Protein AF-A0AAQ3QRC3-F1 (afdb_monomer_lite)

Secondary structure (DSSP, 8-state):
--SHHHHHHHSSSS--------EEEEEEEEEEEE---SSB-STTPBPPSEEES-SSS-TT-SSEEEEEEEES-STT-GGGT---GGGEEEEE--EEE--STTS--B--BTTB-EEEEEE---TTSS----EEEEETTEEEEEEEEEEEEEEESSTT---EEEEEEEEEEEE-STTHHHHHHHHHHTTTS-EEEEEEEEE-PPPTTS--EEEEEEEEEE---S-HHHHHHHHHHHHHHHHHHHTT-

Radius of gyration: 22.11 Å; chains: 1; bounding box: 57×46×65 Å

Structure (mmCIF, N/CA/C/O backbone):
data_AF-A0AAQ3QRC3-F1
#
_entry.id   AF-A0AAQ3QRC3-F1
#
loop_
_atom_site.group_PDB
_atom_site.id
_atom_site.type_symbol
_atom_site.label_atom_id
_atom_site.label_alt_id
_atom_site.label_comp_id
_atom_site.label_asym_id
_atom_site.label_entity_id
_atom_site.label_seq_id
_atom_site.pdbx_PDB_ins_code
_atom_site.Cartn_x
_atom_site.Cartn_y
_atom_site.Cartn_z
_atom_site.occupancy
_atom_site.B_iso_or_equiv
_atom_site.auth_seq_id
_atom_site.auth_comp_id
_atom_site.auth_asym_id
_atom_site.auth_atom_id
_atom_site.pdbx_PDB_model_num
ATOM 1 N N . MET A 1 1 ? 36.031 -22.435 35.335 1.00 42.47 1 MET A N 1
ATOM 2 C CA . MET A 1 1 ? 35.461 -21.102 35.007 1.00 42.47 1 MET A CA 1
ATOM 3 C C . MET A 1 1 ? 35.318 -20.792 33.502 1.00 42.47 1 MET A C 1
ATOM 5 O O . MET A 1 1 ? 34.685 -19.801 33.176 1.00 42.47 1 MET A O 1
ATOM 9 N N . LYS A 1 2 ? 35.846 -21.614 32.572 1.00 32.28 2 LYS A N 1
ATOM 10 C CA . LYS A 1 2 ? 35.657 -21.440 31.109 1.00 32.28 2 LYS A CA 1
ATOM 11 C C . LYS A 1 2 ? 34.420 -22.161 30.532 1.00 32.28 2 LYS A C 1
ATOM 13 O O . LYS A 1 2 ? 34.001 -21.838 29.428 1.00 32.28 2 LYS A O 1
ATOM 18 N N . LEU A 1 3 ? 33.823 -23.096 31.280 1.00 30.12 3 LEU A N 1
ATOM 19 C CA . LEU A 1 3 ? 32.690 -23.911 30.814 1.00 30.12 3 LEU A CA 1
ATOM 20 C C . LEU A 1 3 ? 31.324 -23.205 30.961 1.00 30.12 3 LEU A C 1
ATOM 22 O O . LEU A 1 3 ? 30.468 -23.346 30.101 1.00 30.12 3 LEU A O 1
ATOM 26 N N . LEU A 1 4 ? 31.151 -22.367 31.990 1.00 32.47 4 LEU A N 1
ATOM 27 C CA . LEU A 1 4 ? 29.899 -21.631 32.241 1.00 32.47 4 LEU A CA 1
ATOM 28 C C . LEU A 1 4 ? 29.670 -20.460 31.268 1.00 32.47 4 LEU A C 1
ATOM 30 O O . LEU A 1 4 ? 28.535 -20.063 31.037 1.00 32.47 4 LEU A O 1
ATOM 34 N N . LEU A 1 5 ? 30.735 -19.929 30.653 1.00 32.28 5 LEU A N 1
ATOM 35 C CA . LEU A 1 5 ? 30.635 -18.820 29.696 1.00 32.28 5 LEU A CA 1
ATOM 36 C C . LEU A 1 5 ? 30.151 -19.276 28.307 1.00 32.28 5 LEU A C 1
ATOM 38 O O . LEU A 1 5 ? 29.575 -18.483 27.573 1.00 32.28 5 LEU A O 1
ATOM 42 N N . ARG A 1 6 ? 30.356 -20.553 27.954 1.00 30.86 6 ARG A N 1
ATOM 43 C CA . ARG A 1 6 ? 29.883 -21.115 26.678 1.00 30.86 6 ARG A CA 1
ATOM 44 C C . ARG A 1 6 ? 28.406 -21.511 26.717 1.00 30.86 6 ARG A C 1
ATOM 46 O O . ARG A 1 6 ? 27.763 -21.481 25.678 1.00 30.86 6 ARG A O 1
ATOM 53 N N . LEU A 1 7 ? 27.858 -21.797 27.902 1.00 31.75 7 LEU A N 1
ATOM 54 C CA . LEU A 1 7 ? 26.430 -22.089 28.061 1.00 31.75 7 LEU A CA 1
ATOM 55 C C . LEU A 1 7 ? 25.555 -20.826 27.957 1.00 31.75 7 LEU A C 1
ATOM 57 O O . LEU A 1 7 ? 24.473 -20.889 27.394 1.00 31.75 7 LEU A O 1
ATOM 61 N N . ALA A 1 8 ? 26.042 -19.663 28.403 1.00 34.19 8 ALA A N 1
ATOM 62 C CA . ALA A 1 8 ? 25.262 -18.420 28.359 1.00 34.19 8 ALA A CA 1
ATOM 63 C C . ALA A 1 8 ? 25.123 -17.808 26.947 1.00 34.19 8 ALA A C 1
ATOM 65 O O . ALA A 1 8 ? 24.142 -17.123 26.681 1.00 34.19 8 ALA A O 1
ATOM 66 N N . CYS A 1 9 ? 26.067 -18.061 26.029 1.00 32.12 9 CYS A N 1
ATOM 67 C CA . CYS A 1 9 ? 25.956 -17.606 24.633 1.00 32.12 9 CYS A CA 1
ATOM 68 C C . CYS A 1 9 ? 25.143 -18.553 23.739 1.00 32.12 9 CYS A C 1
ATOM 70 O O . CYS A 1 9 ? 24.659 -18.114 22.704 1.00 32.12 9 CYS A O 1
ATOM 72 N N . ALA A 1 10 ? 24.977 -19.824 24.117 1.00 31.59 10 ALA A N 1
ATOM 73 C CA . ALA A 1 10 ? 24.186 -20.777 23.335 1.00 31.59 10 ALA A CA 1
ATOM 74 C C . ALA A 1 10 ? 22.674 -20.659 23.611 1.00 31.59 10 ALA A C 1
ATOM 76 O O . ALA A 1 10 ? 21.870 -20.947 22.732 1.00 31.59 10 ALA A O 1
ATOM 77 N N . SER A 1 11 ? 22.275 -20.184 24.798 1.00 32.75 11 SER A N 1
ATOM 78 C CA . SER A 1 11 ? 20.858 -20.007 25.158 1.00 32.75 11 SER A CA 1
ATOM 79 C C . SER A 1 11 ? 20.230 -18.706 24.643 1.00 32.75 11 SER A C 1
ATOM 81 O O . SER A 1 11 ? 19.011 -18.600 24.629 1.00 32.75 11 SER A O 1
ATOM 83 N N . ALA A 1 12 ? 21.026 -17.720 24.213 1.00 34.78 12 ALA A N 1
ATOM 84 C CA . ALA A 1 12 ? 20.516 -16.449 23.681 1.00 34.78 12 ALA A CA 1
ATOM 85 C C . ALA A 1 12 ? 20.232 -16.489 22.166 1.00 34.78 12 ALA A C 1
ATOM 87 O O . ALA A 1 12 ? 19.627 -15.568 21.631 1.00 34.78 12 ALA A O 1
ATOM 88 N N . ALA A 1 13 ? 20.661 -17.550 21.475 1.00 35.69 13 ALA A N 1
ATOM 89 C CA . ALA A 1 13 ? 20.507 -17.697 20.028 1.00 35.69 13 ALA A CA 1
ATOM 90 C C . ALA A 1 13 ? 19.258 -18.499 19.613 1.00 35.69 13 ALA A C 1
ATOM 92 O O . ALA A 1 13 ? 19.057 -18.717 18.424 1.00 35.69 13 ALA A O 1
ATOM 93 N N . LEU A 1 14 ? 18.433 -18.962 20.563 1.00 34.94 14 LEU A N 1
ATOM 94 C CA . LEU A 1 14 ? 17.363 -19.933 20.286 1.00 34.94 14 LEU A CA 1
ATOM 95 C C . LEU A 1 14 ? 15.926 -19.425 20.458 1.00 34.94 14 LEU A C 1
ATOM 97 O O . LEU A 1 14 ? 15.004 -20.205 20.253 1.00 34.94 14 LEU A O 1
ATOM 101 N N . THR A 1 15 ? 15.701 -18.140 20.746 1.00 36.78 15 THR A N 1
ATOM 102 C CA . THR A 1 15 ? 14.343 -17.555 20.716 1.00 36.78 15 THR A CA 1
ATOM 103 C C . THR A 1 15 ? 14.329 -16.103 20.235 1.00 36.78 15 THR A C 1
ATOM 105 O O . THR A 1 15 ? 13.577 -15.281 20.754 1.00 36.78 15 THR A O 1
ATOM 108 N N . ALA A 1 16 ? 15.121 -15.769 19.214 1.00 34.81 16 ALA A N 1
ATOM 109 C CA . ALA A 1 16 ? 14.700 -14.710 18.301 1.00 34.81 16 ALA A CA 1
ATOM 110 C C . ALA A 1 16 ? 13.607 -15.317 17.411 1.00 34.81 16 ALA A C 1
ATOM 112 O O . ALA A 1 16 ? 13.853 -15.694 16.270 1.00 34.81 16 ALA A O 1
ATOM 113 N N . ILE A 1 17 ? 12.418 -15.522 17.984 1.00 37.56 17 ILE A N 1
ATOM 114 C CA . ILE A 1 17 ? 11.223 -15.717 17.173 1.00 37.56 17 ILE A CA 1
ATOM 115 C C . ILE A 1 17 ? 11.094 -14.377 16.463 1.00 37.56 17 ILE A C 1
ATOM 117 O O . ILE A 1 17 ? 10.827 -13.368 17.118 1.00 37.56 17 ILE A O 1
ATOM 121 N N . SER A 1 18 ? 11.405 -14.330 15.169 1.00 37.12 18 SER A N 1
ATOM 122 C CA . SER A 1 18 ? 10.978 -13.218 14.331 1.00 37.12 18 SER A CA 1
ATOM 123 C C . SER A 1 18 ? 9.487 -13.082 14.597 1.00 37.12 18 SER A C 1
ATOM 125 O O . SER A 1 18 ? 8.738 -14.002 14.275 1.00 37.12 18 SER A O 1
ATOM 127 N N . ALA A 1 19 ? 9.069 -12.029 15.298 1.00 46.41 19 ALA A N 1
ATOM 128 C CA . ALA A 1 19 ? 7.655 -11.757 15.462 1.00 46.41 19 ALA A CA 1
ATOM 129 C C . ALA A 1 19 ? 7.133 -11.545 14.041 1.00 46.41 19 ALA A C 1
ATOM 131 O O . ALA A 1 19 ? 7.446 -10.534 13.417 1.00 46.41 19 ALA A O 1
ATOM 132 N N . SER A 1 20 ? 6.459 -12.549 13.479 1.00 60.00 20 SER A N 1
ATOM 133 C CA . SER A 1 20 ? 5.754 -12.377 12.220 1.00 60.00 20 SER A CA 1
ATOM 134 C C . SER A 1 20 ? 4.693 -11.325 12.498 1.00 60.00 20 SER A C 1
ATOM 136 O O . SER A 1 20 ? 3.802 -11.572 13.315 1.00 60.00 20 SER A O 1
ATOM 138 N N . GLY A 1 21 ? 4.843 -10.143 11.902 1.00 73.56 21 GLY A N 1
ATOM 139 C CA . GLY A 1 21 ? 3.836 -9.098 12.002 1.00 73.56 21 GLY A CA 1
ATOM 140 C C . GLY A 1 21 ? 2.481 -9.635 11.553 1.00 73.56 21 GLY A C 1
ATOM 141 O O . GLY A 1 21 ? 2.414 -10.508 10.682 1.00 73.56 21 GLY A O 1
ATOM 142 N N . ALA A 1 22 ? 1.410 -9.144 12.170 1.00 87.44 22 ALA A N 1
ATOM 143 C CA . ALA A 1 22 ? 0.068 -9.422 11.683 1.00 87.44 22 ALA A CA 1
ATOM 144 C C . ALA A 1 22 ? -0.052 -8.923 10.241 1.00 87.44 22 ALA A C 1
ATOM 146 O O . ALA A 1 22 ? 0.471 -7.857 9.912 1.00 87.44 22 ALA A O 1
ATOM 147 N N . SER A 1 23 ? -0.709 -9.683 9.375 1.00 89.12 23 SER A N 1
ATOM 148 C CA . SER A 1 23 ? -0.759 -9.391 7.949 1.00 89.12 23 SER A CA 1
ATOM 149 C C . SER A 1 23 ? -2.141 -9.597 7.354 1.00 89.12 23 SER A C 1
ATOM 151 O O . SER A 1 23 ? -2.952 -10.381 7.845 1.00 89.12 23 SER A O 1
ATOM 153 N N . ILE A 1 24 ? -2.399 -8.877 6.269 1.00 88.31 24 ILE A N 1
ATOM 154 C CA . ILE A 1 24 ? -3.578 -9.013 5.424 1.00 88.31 24 ILE A CA 1
ATOM 155 C C . ILE A 1 24 ? -3.082 -9.202 3.995 1.00 88.31 24 ILE A C 1
ATOM 157 O O . ILE A 1 24 ? -2.257 -8.431 3.508 1.00 88.31 24 ILE A O 1
ATOM 161 N N . ILE A 1 25 ? -3.583 -10.238 3.335 1.00 87.69 25 ILE A N 1
ATOM 162 C CA . ILE A 1 25 ? -3.343 -10.514 1.918 1.00 87.69 25 ILE A CA 1
ATOM 163 C C . ILE A 1 25 ? -4.513 -9.933 1.134 1.00 87.69 25 ILE A C 1
ATOM 165 O O . ILE A 1 25 ? -5.663 -10.126 1.529 1.00 87.69 25 ILE A O 1
ATOM 169 N N . TYR A 1 26 ? -4.225 -9.253 0.027 1.00 82.31 26 TYR A N 1
ATOM 170 C CA . TYR A 1 26 ? -5.213 -8.633 -0.847 1.00 82.31 26 TYR A CA 1
ATOM 171 C C . TYR A 1 26 ? -5.222 -9.293 -2.227 1.00 82.31 26 TYR A C 1
ATOM 173 O O . TYR A 1 26 ? -4.175 -9.547 -2.822 1.00 82.31 26 TYR A O 1
ATOM 181 N N . ASN A 1 27 ? -6.423 -9.510 -2.761 1.00 76.38 27 ASN A N 1
ATOM 182 C CA . ASN A 1 27 ? -6.635 -9.924 -4.143 1.00 76.38 27 ASN A CA 1
ATOM 183 C C . ASN A 1 27 ? -6.910 -8.702 -5.023 1.00 76.38 27 ASN A C 1
ATOM 185 O O . ASN A 1 27 ? -7.569 -7.756 -4.585 1.00 76.38 27 ASN A O 1
ATOM 189 N N . ASN A 1 28 ? -6.477 -8.778 -6.286 1.00 63.28 28 ASN A N 1
ATOM 190 C CA . ASN A 1 28 ? -6.775 -7.787 -7.326 1.00 63.28 28 ASN A CA 1
ATOM 191 C C . ASN A 1 28 ? -6.443 -6.345 -6.899 1.00 63.28 28 ASN A C 1
ATOM 193 O O . ASN A 1 28 ? -7.218 -5.429 -7.158 1.00 63.28 28 ASN A O 1
ATOM 197 N N . GLY A 1 29 ? -5.311 -6.165 -6.215 1.00 60.75 29 GLY A N 1
ATOM 198 C CA . GLY A 1 29 ? -4.763 -4.873 -5.825 1.00 60.75 29 GLY A CA 1
ATOM 199 C C . GLY A 1 29 ? -4.247 -4.101 -7.034 1.00 60.75 29 GLY A C 1
ATOM 200 O O . GLY A 1 29 ? -3.046 -4.050 -7.263 1.00 60.75 29 GLY A O 1
ATOM 201 N N . VAL A 1 30 ? -5.111 -3.531 -7.868 1.00 56.38 30 VAL A N 1
ATOM 202 C CA . VAL A 1 30 ? -4.626 -2.726 -8.995 1.00 56.38 30 VAL A CA 1
ATOM 203 C C . VAL A 1 30 ? -3.935 -1.497 -8.413 1.00 56.38 30 VAL A C 1
ATOM 205 O O . VAL A 1 30 ? -4.569 -0.632 -7.817 1.00 56.38 30 VAL A O 1
ATOM 208 N N . THR A 1 31 ? -2.619 -1.413 -8.548 1.00 56.94 31 THR A N 1
ATOM 209 C CA . THR A 1 31 ? -1.856 -0.236 -8.152 1.00 56.94 31 THR A CA 1
ATOM 210 C C . THR A 1 31 ? -1.858 0.736 -9.322 1.00 56.94 31 THR A C 1
ATOM 212 O O . THR A 1 31 ? -0.867 0.880 -10.005 1.00 56.94 31 THR A O 1
ATOM 215 N N . ASN A 1 32 ? -2.940 1.487 -9.505 1.00 58.00 32 ASN A N 1
ATOM 216 C CA . ASN A 1 32 ? -2.912 2.748 -10.254 1.00 58.00 32 ASN A CA 1
ATOM 217 C C . ASN A 1 32 ? -2.647 2.655 -11.773 1.00 58.00 32 ASN A C 1
ATOM 219 O O . ASN A 1 32 ? -2.385 1.615 -12.378 1.00 58.00 32 ASN A O 1
ATOM 223 N N . THR A 1 33 ? -2.713 3.835 -12.375 1.00 55.53 33 THR A N 1
ATOM 224 C CA . THR A 1 33 ? -2.327 4.159 -13.749 1.00 55.53 33 THR A CA 1
ATOM 225 C C . THR A 1 33 ? -1.389 5.358 -13.707 1.00 55.53 33 THR A C 1
ATOM 227 O O . THR A 1 33 ? -1.521 6.208 -12.825 1.00 55.53 33 THR A O 1
ATOM 230 N N . SER A 1 34 ? -0.440 5.455 -14.634 1.00 60.88 34 SER A N 1
ATOM 231 C CA . SER A 1 34 ? 0.558 6.529 -14.627 1.00 60.88 34 SER A CA 1
ATOM 232 C C . SER A 1 34 ? 0.751 7.200 -15.984 1.00 60.88 34 SER A C 1
ATOM 234 O O . SER A 1 34 ? 0.596 6.589 -17.041 1.00 60.88 34 SER A O 1
ATOM 236 N N . ASN A 1 35 ? 1.191 8.462 -15.959 1.00 62.03 35 ASN A N 1
ATOM 237 C CA . ASN A 1 35 ? 1.814 9.091 -17.111 1.00 62.03 35 ASN A CA 1
ATOM 238 C C . ASN A 1 35 ? 3.202 8.467 -17.366 1.00 62.03 35 ASN A C 1
ATOM 240 O O . ASN A 1 35 ? 4.211 8.897 -16.809 1.00 62.03 35 ASN A O 1
ATOM 244 N N . ALA A 1 36 ? 3.269 7.459 -18.236 1.00 64.88 36 ALA A N 1
ATOM 245 C CA . ALA A 1 36 ? 4.520 6.845 -18.695 1.00 64.88 36 ALA A CA 1
ATOM 246 C C . ALA A 1 36 ? 5.361 7.815 -19.566 1.00 64.88 36 ALA A C 1
ATOM 248 O O . ALA A 1 36 ? 5.533 7.624 -20.772 1.00 64.88 36 ALA A O 1
ATOM 249 N N . SER A 1 37 ? 5.863 8.897 -18.967 1.00 67.94 37 SER A N 1
ATOM 250 C CA . SER A 1 37 ? 6.599 9.980 -19.634 1.00 67.94 37 SER A CA 1
ATOM 251 C C . SER A 1 37 ? 8.043 10.142 -19.152 1.00 67.94 37 SER A C 1
ATOM 253 O O . SER A 1 37 ? 8.698 11.107 -19.544 1.00 67.94 37 SER A O 1
ATOM 255 N N . GLY A 1 38 ? 8.535 9.247 -18.289 1.00 68.06 38 GLY A N 1
ATOM 256 C CA . GLY A 1 38 ? 9.930 9.224 -17.852 1.00 68.06 38 GLY A CA 1
ATOM 257 C C . GLY A 1 38 ? 10.896 8.633 -18.894 1.00 68.06 38 GLY A C 1
ATOM 258 O O . GLY A 1 38 ? 10.501 8.338 -20.024 1.00 68.06 38 GLY A O 1
ATOM 259 N N . PRO A 1 39 ? 12.183 8.458 -18.542 1.00 69.88 39 PRO A N 1
ATOM 260 C CA . PRO A 1 39 ? 13.165 7.765 -19.379 1.00 69.88 39 PRO A CA 1
ATOM 261 C C . PRO A 1 39 ? 12.784 6.304 -19.645 1.00 69.88 39 PRO A C 1
ATOM 263 O O . PRO A 1 39 ? 12.040 5.707 -18.872 1.00 69.88 39 PRO A O 1
ATOM 266 N N . ALA A 1 40 ? 13.358 5.700 -20.688 1.00 75.31 40 ALA A N 1
ATOM 267 C CA . ALA A 1 40 ? 13.183 4.273 -20.953 1.00 75.31 40 ALA A CA 1
ATOM 268 C C . ALA A 1 40 ? 13.634 3.413 -19.753 1.00 75.31 40 ALA A C 1
ATOM 270 O O . ALA A 1 40 ? 14.672 3.667 -19.131 1.00 75.31 40 ALA A O 1
ATOM 271 N N . TRP A 1 41 ? 12.849 2.381 -19.464 1.00 76.94 41 TRP A N 1
ATOM 272 C CA . TRP A 1 41 ? 12.986 1.493 -18.319 1.00 76.94 41 TRP A CA 1
ATOM 273 C C . TRP A 1 41 ? 13.033 0.033 -18.785 1.00 76.94 41 TRP A C 1
ATOM 275 O O . TRP A 1 41 ? 14.059 -0.413 -19.298 1.00 76.94 41 TRP A O 1
ATOM 285 N N . VAL A 1 42 ? 11.931 -0.706 -18.666 1.00 76.75 42 VAL A N 1
ATOM 286 C CA . VAL A 1 42 ? 11.846 -2.127 -19.019 1.00 76.75 42 VAL A CA 1
ATOM 287 C C . VAL A 1 42 ? 11.092 -2.340 -20.323 1.00 76.75 42 VAL A C 1
ATOM 289 O O . VAL A 1 42 ? 10.014 -1.790 -20.530 1.00 76.75 42 VAL A O 1
ATOM 292 N N . ALA A 1 43 ? 11.637 -3.198 -21.188 1.00 72.19 43 ALA A N 1
ATOM 293 C CA . ALA A 1 43 ? 10.993 -3.685 -22.408 1.00 72.19 43 ALA A CA 1
ATOM 294 C C . ALA A 1 43 ? 10.466 -2.569 -23.339 1.00 72.19 43 ALA A C 1
ATOM 296 O O . ALA A 1 43 ? 9.487 -2.753 -24.058 1.00 72.19 43 ALA A O 1
ATOM 297 N N . GLY A 1 44 ? 11.126 -1.405 -23.341 1.00 67.75 44 GLY A N 1
ATOM 298 C CA . GLY A 1 44 ? 10.719 -0.233 -24.127 1.00 67.75 44 GLY A CA 1
ATOM 299 C C . GLY A 1 44 ? 9.642 0.640 -23.472 1.00 67.75 44 GLY A C 1
ATOM 300 O O . GLY A 1 44 ? 9.234 1.633 -24.070 1.00 67.75 44 GLY A O 1
ATOM 301 N N . SER A 1 45 ? 9.213 0.300 -22.258 1.00 71.62 45 SER A N 1
ATOM 302 C CA . SER A 1 45 ? 8.354 1.130 -21.410 1.00 71.62 45 SER A CA 1
ATOM 303 C C . SER A 1 45 ? 9.164 2.257 -20.780 1.00 71.62 45 SER A C 1
ATOM 305 O O . SER A 1 45 ? 10.381 2.140 -20.630 1.00 71.62 45 SER A O 1
ATOM 307 N N . ASN A 1 46 ? 8.495 3.339 -20.398 1.00 75.50 46 ASN A N 1
ATOM 308 C CA . ASN A 1 46 ? 9.112 4.450 -19.680 1.00 75.50 46 ASN A CA 1
ATOM 309 C C . ASN A 1 46 ? 8.909 4.305 -18.175 1.00 75.50 46 ASN A C 1
ATOM 311 O O . ASN A 1 46 ? 7.919 3.717 -17.746 1.00 75.50 46 ASN A O 1
ATOM 315 N N . MET A 1 47 ? 9.807 4.910 -17.400 1.00 76.38 47 MET A N 1
ATOM 316 C CA . MET A 1 47 ? 9.591 5.128 -15.977 1.00 76.38 47 MET A CA 1
ATOM 317 C C . MET A 1 47 ? 8.349 5.983 -15.745 1.00 76.38 47 MET A C 1
ATOM 319 O O . MET A 1 47 ? 8.003 6.860 -16.553 1.00 76.38 47 MET A O 1
ATOM 323 N N . PHE A 1 48 ? 7.731 5.781 -14.594 1.00 76.38 48 PHE A N 1
ATOM 324 C CA . PHE A 1 48 ? 6.580 6.569 -14.181 1.00 76.38 48 PHE A CA 1
ATOM 325 C C . PHE A 1 48 ? 7.019 7.800 -13.405 1.00 76.38 48 PHE A C 1
ATOM 327 O O . PHE A 1 48 ? 7.750 7.689 -12.426 1.00 76.38 48 PHE A O 1
ATOM 334 N N . LEU A 1 49 ? 6.555 8.980 -13.823 1.00 74.25 49 LEU A N 1
ATOM 335 C CA . LEU A 1 49 ? 6.804 10.205 -13.058 1.00 74.25 49 LEU A CA 1
ATOM 336 C C . LEU A 1 49 ? 5.867 10.306 -11.857 1.00 74.25 49 LEU A C 1
ATOM 338 O O . LEU A 1 49 ? 6.287 10.746 -10.793 1.00 74.25 49 LEU A O 1
ATOM 342 N N . ASN A 1 50 ? 4.612 9.887 -12.027 1.00 73.00 50 ASN A N 1
ATOM 343 C CA . ASN A 1 50 ? 3.618 9.899 -10.963 1.00 73.00 50 ASN A CA 1
ATOM 344 C C . ASN A 1 50 ? 2.811 8.608 -10.972 1.00 73.00 50 ASN A C 1
ATOM 346 O O . ASN A 1 50 ? 2.342 8.177 -12.022 1.00 73.00 50 ASN A O 1
ATOM 350 N N . ILE A 1 51 ? 2.582 8.042 -9.800 1.00 74.50 51 ILE A N 1
ATOM 351 C CA . ILE A 1 51 ? 1.518 7.074 -9.549 1.00 74.50 51 ILE A CA 1
ATOM 352 C C . ILE A 1 51 ? 0.258 7.892 -9.242 1.00 74.50 51 ILE A C 1
ATOM 354 O O . ILE A 1 51 ? 0.333 8.798 -8.415 1.00 74.50 51 ILE A O 1
ATOM 358 N N . ILE A 1 52 ? -0.863 7.629 -9.924 1.00 67.44 52 ILE A N 1
ATOM 359 C CA . ILE A 1 52 ? -2.113 8.403 -9.795 1.00 67.44 52 ILE A CA 1
ATOM 360 C C . ILE A 1 52 ? -3.286 7.451 -9.527 1.00 67.44 52 ILE A C 1
ATOM 362 O O . ILE A 1 52 ? -3.409 6.424 -10.196 1.00 67.44 52 ILE A O 1
ATOM 366 N N . ASP A 1 53 ? -4.146 7.830 -8.582 1.00 61.09 53 ASP A N 1
ATOM 367 C CA . ASP A 1 53 ? -5.296 7.065 -8.078 1.00 61.09 53 ASP A CA 1
ATOM 368 C C . ASP A 1 53 ? -6.310 6.634 -9.154 1.00 61.09 53 ASP A C 1
ATOM 370 O O . ASP A 1 53 ? -6.835 5.519 -9.089 1.00 61.09 53 ASP A O 1
ATOM 374 N N . ASP A 1 54 ? -6.547 7.483 -10.160 1.00 59.34 54 ASP A N 1
ATOM 375 C CA . ASP A 1 54 ? -7.404 7.201 -11.320 1.00 59.34 54 ASP A CA 1
ATOM 376 C C . ASP A 1 54 ? -7.007 8.060 -12.541 1.00 59.34 54 ASP A C 1
ATOM 378 O O . ASP A 1 54 ? -7.437 9.208 -12.700 1.00 59.34 54 ASP A O 1
ATOM 382 N N . TYR A 1 55 ? -6.180 7.525 -13.448 1.00 49.62 55 TYR A N 1
ATOM 383 C CA . TYR A 1 55 ? -5.891 8.197 -14.719 1.00 49.62 55 TYR A CA 1
ATOM 384 C C . TYR A 1 55 ? -7.031 7.936 -15.712 1.00 49.62 55 TYR A C 1
ATOM 386 O O . TYR A 1 55 ? -6.974 7.038 -16.550 1.00 49.62 55 TYR A O 1
ATOM 394 N N . GLY A 1 56 ? -8.068 8.770 -15.643 1.00 47.81 56 GLY A N 1
ATOM 395 C CA . GLY A 1 56 ? -9.038 8.920 -16.728 1.00 47.81 56 GLY A CA 1
ATOM 396 C C . GLY A 1 56 ? -10.081 7.808 -16.856 1.00 47.81 56 GLY A C 1
ATOM 397 O O . GLY A 1 56 ? -10.503 7.524 -17.978 1.00 47.81 56 GLY A O 1
ATOM 398 N N . GLY A 1 57 ? -10.539 7.219 -15.747 1.00 46.97 57 GLY A N 1
ATOM 399 C CA . GLY A 1 57 ? -11.607 6.221 -15.770 1.00 46.97 57 GLY A CA 1
ATOM 400 C C . GLY A 1 57 ? -11.097 4.866 -16.236 1.00 46.97 57 GLY A C 1
ATOM 401 O O . GLY A 1 57 ? -11.686 4.257 -17.135 1.00 46.97 57 GLY A O 1
ATOM 402 N N . SER A 1 58 ? -9.983 4.427 -15.641 1.00 50.91 58 SER A N 1
ATOM 403 C CA . SER A 1 58 ? -9.367 3.131 -15.923 1.00 50.91 58 SER A CA 1
ATOM 404 C C . SER A 1 58 ? -10.436 2.028 -15.996 1.00 50.91 58 SER A C 1
ATOM 406 O O . SER A 1 58 ? -11.231 1.883 -15.061 1.00 50.91 58 SER A O 1
ATOM 408 N N . PRO A 1 59 ? -10.464 1.197 -17.058 1.00 49.25 59 PRO A N 1
ATOM 409 C CA . PRO A 1 59 ? -11.392 0.069 -17.139 1.00 49.25 59 PRO A CA 1
ATOM 410 C C . PRO A 1 59 ? -11.141 -0.985 -16.044 1.00 49.25 59 PRO A C 1
ATOM 412 O O . PRO A 1 59 ? -11.956 -1.892 -15.883 1.00 49.25 59 PRO A O 1
ATOM 415 N N . LEU A 1 60 ? -10.030 -0.869 -15.303 1.00 47.19 60 LEU A N 1
ATOM 416 C CA . LEU A 1 60 ? -9.650 -1.744 -14.194 1.00 47.19 60 LEU A CA 1
ATOM 417 C C . LEU A 1 60 ? -10.122 -1.239 -12.813 1.00 47.19 60 LEU A C 1
ATOM 419 O O . LEU A 1 60 ? -10.003 -1.986 -11.846 1.00 47.19 60 LEU A O 1
ATOM 423 N N . GLY A 1 61 ? -10.711 -0.037 -12.717 1.00 53.12 61 GLY A N 1
ATOM 424 C CA . GLY A 1 61 ? -11.228 0.536 -11.463 1.00 53.12 61 GLY A CA 1
ATOM 425 C C . GLY A 1 61 ? -10.225 1.411 -10.688 1.00 53.12 61 GLY A C 1
ATOM 426 O O . GLY A 1 61 ? -9.109 1.622 -11.168 1.00 53.12 61 GLY A O 1
ATOM 427 N N . PRO A 1 62 ? -10.630 1.961 -9.520 1.00 57.53 62 PRO A N 1
ATOM 428 C CA . PRO A 1 62 ? -9.763 2.779 -8.669 1.00 57.53 62 PRO A CA 1
ATOM 429 C C . PRO A 1 62 ? -8.598 1.954 -8.122 1.00 57.53 62 PRO A C 1
ATOM 431 O O . PRO A 1 62 ? -8.715 0.738 -7.952 1.00 57.53 62 PRO A O 1
ATOM 434 N N . SER A 1 63 ? -7.487 2.618 -7.812 1.00 66.12 63 SER A N 1
ATOM 435 C CA . SER A 1 63 ? -6.339 1.944 -7.219 1.00 66.12 63 SER A CA 1
ATOM 436 C C . SER A 1 63 ? -6.660 1.340 -5.853 1.00 66.12 63 SER A C 1
ATOM 438 O O . SER A 1 63 ? -7.339 1.960 -5.032 1.00 66.12 63 SER A O 1
ATOM 440 N N . GLY A 1 64 ? -6.171 0.128 -5.594 1.00 73.19 64 GLY A N 1
ATOM 441 C CA . GLY A 1 64 ? -6.502 -0.598 -4.375 1.00 73.19 64 GLY A CA 1
ATOM 442 C C . GLY A 1 64 ? -6.822 -2.068 -4.583 1.00 73.19 64 GLY A C 1
ATOM 443 O O . GLY A 1 64 ? -6.910 -2.543 -5.710 1.00 73.19 64 GLY A O 1
ATOM 444 N N . GLY A 1 65 ? -7.007 -2.792 -3.478 1.00 79.44 65 GLY A N 1
ATOM 445 C CA . GLY A 1 65 ? -7.378 -4.209 -3.477 1.00 79.44 65 GLY A CA 1
ATOM 446 C C . GLY A 1 65 ? -8.349 -4.563 -2.359 1.00 79.44 65 GLY A C 1
ATOM 447 O O . GLY A 1 65 ? -8.523 -3.801 -1.406 1.00 79.44 65 GLY A O 1
ATOM 448 N N . SER A 1 66 ? -8.957 -5.744 -2.461 1.00 85.56 66 SER A N 1
ATOM 449 C CA . SER A 1 66 ? -9.869 -6.291 -1.445 1.00 85.56 66 SER A CA 1
ATOM 450 C C . SER A 1 66 ? -9.190 -7.395 -0.648 1.00 85.56 66 SER A C 1
ATOM 452 O O . SER A 1 66 ? -8.418 -8.182 -1.199 1.00 85.56 66 SER A O 1
ATOM 454 N N . GLY A 1 67 ? -9.456 -7.443 0.654 1.00 88.44 67 GLY A N 1
ATOM 455 C CA . GLY A 1 67 ? -8.898 -8.437 1.553 1.00 88.44 67 GLY A CA 1
ATOM 456 C C . GLY A 1 67 ? -9.270 -9.848 1.100 1.00 88.44 67 GLY A C 1
ATOM 457 O O . GLY A 1 67 ? -10.377 -10.119 0.646 1.00 88.44 67 GLY A O 1
ATOM 458 N N . ALA A 1 68 ? -8.315 -10.758 1.179 1.00 88.56 68 ALA A N 1
ATOM 459 C CA . ALA A 1 68 ? -8.468 -12.153 0.789 1.00 88.56 68 ALA A CA 1
ATOM 460 C C . ALA A 1 68 ? -8.354 -13.066 2.008 1.00 88.56 68 ALA A C 1
ATOM 462 O O . ALA A 1 68 ? -9.145 -13.987 2.199 1.00 88.56 68 ALA A O 1
ATOM 463 N N . SER A 1 69 ? -7.360 -12.790 2.845 1.00 89.62 69 SER A N 1
ATOM 464 C CA . SER A 1 69 ? -7.104 -13.508 4.085 1.00 89.62 69 SER A CA 1
ATOM 465 C C . SER A 1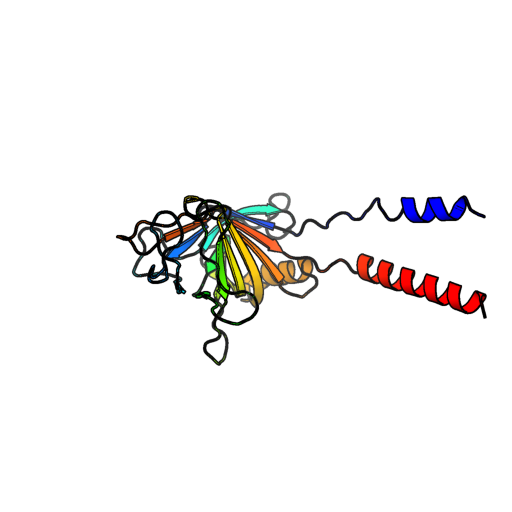 69 ? -6.299 -12.637 5.035 1.00 89.62 69 SER A C 1
ATOM 467 O O . SER A 1 69 ? -5.671 -11.666 4.618 1.00 89.62 69 SER A O 1
ATOM 469 N N . GLN A 1 70 ? -6.272 -13.020 6.302 1.00 91.12 70 GLN A N 1
ATOM 470 C CA . GLN A 1 70 ? -5.548 -12.318 7.353 1.00 91.12 70 GLN A CA 1
ATOM 471 C C . GLN A 1 70 ? -4.819 -13.314 8.254 1.00 91.12 70 GLN A C 1
ATOM 473 O O . GLN A 1 70 ? -5.198 -14.485 8.331 1.00 91.12 70 GLN A O 1
ATOM 478 N N . ASN A 1 71 ? -3.789 -12.833 8.937 1.00 90.12 71 ASN A N 1
ATOM 479 C CA . ASN A 1 71 ? -3.120 -13.532 10.018 1.00 90.12 71 ASN A CA 1
ATOM 480 C C . ASN A 1 71 ? -2.812 -12.547 11.151 1.00 90.12 71 ASN A C 1
ATOM 482 O O . ASN A 1 71 ? -2.197 -11.510 10.914 1.00 90.12 71 ASN A O 1
ATOM 486 N N . GLY A 1 72 ? -3.173 -12.891 12.386 1.00 87.81 72 GLY A N 1
ATOM 487 C CA . GLY A 1 72 ? -2.861 -12.083 13.569 1.00 87.81 72 GLY A CA 1
ATOM 488 C C . GLY A 1 72 ? -3.756 -10.859 13.788 1.00 87.81 72 GLY A C 1
ATOM 489 O O . GLY A 1 72 ? -3.432 -10.061 14.663 1.00 87.81 72 GLY A O 1
ATOM 490 N N . PHE A 1 73 ? -4.848 -10.714 13.028 1.00 90.00 73 PHE A N 1
ATOM 491 C CA . PHE A 1 73 ? -5.930 -9.776 13.328 1.00 90.00 73 PHE A CA 1
ATOM 492 C C . PHE A 1 73 ? -7.109 -10.527 13.963 1.00 90.00 73 PHE A C 1
ATOM 494 O O . PHE A 1 73 ? -7.759 -11.356 13.322 1.00 90.00 73 PHE A O 1
ATOM 501 N N . ASP A 1 74 ? -7.415 -10.199 15.210 1.00 90.81 74 ASP A N 1
ATOM 502 C CA . ASP A 1 74 ? -8.564 -10.701 15.958 1.00 90.81 74 ASP A CA 1
ATOM 503 C C . ASP A 1 74 ? -9.878 -10.145 15.387 1.00 90.81 74 ASP A C 1
ATOM 505 O O . ASP A 1 74 ? -10.886 -10.855 15.348 1.00 90.81 74 ASP A O 1
ATOM 509 N N . LEU A 1 75 ? -9.886 -8.897 14.888 1.00 91.94 75 LEU A N 1
ATOM 510 C CA . LEU A 1 75 ? -11.093 -8.265 14.327 1.00 91.94 75 LEU A CA 1
ATOM 511 C C . LEU A 1 75 ? -11.700 -9.063 13.168 1.00 91.94 75 LEU A C 1
ATOM 513 O O . LEU A 1 75 ? -12.914 -9.028 12.963 1.00 91.94 75 LEU A O 1
ATOM 517 N N . PHE A 1 76 ? -10.860 -9.784 12.429 1.00 91.50 76 PHE A N 1
ATOM 518 C CA . PHE A 1 76 ? -11.233 -10.579 11.264 1.00 91.50 76 PHE A CA 1
ATOM 519 C C . PHE A 1 76 ? -11.098 -12.089 11.517 1.00 91.50 76 PHE A C 1
ATOM 521 O O . PHE A 1 76 ? -11.025 -12.859 10.559 1.00 91.50 76 PHE A O 1
ATOM 528 N N . ASP A 1 77 ? -10.989 -12.544 12.771 1.00 84.44 77 ASP A N 1
ATOM 529 C CA . ASP A 1 77 ? -10.857 -13.974 13.072 1.00 84.44 77 ASP A CA 1
ATOM 530 C C . ASP A 1 77 ? -12.195 -14.718 12.851 1.00 84.44 77 ASP A C 1
ATOM 532 O O . ASP A 1 77 ? -13.168 -14.503 13.591 1.00 84.44 77 ASP A O 1
ATOM 536 N N . PRO A 1 78 ? -12.275 -15.639 11.867 1.00 63.34 78 PRO A N 1
ATOM 537 C CA . PRO A 1 78 ? -13.487 -16.411 11.614 1.00 63.34 78 PRO A CA 1
ATOM 538 C C . PRO A 1 78 ? -13.858 -17.352 12.774 1.00 63.34 78 PRO A C 1
ATOM 540 O O . PRO A 1 78 ? -15.018 -17.755 12.876 1.00 63.34 78 PRO A O 1
ATOM 543 N N . GLY A 1 79 ? -12.920 -17.691 13.669 1.00 63.12 79 GLY A N 1
ATOM 544 C CA . GLY A 1 79 ? -13.149 -18.572 14.820 1.00 63.12 79 GLY A CA 1
ATOM 545 C C . GLY A 1 79 ? -13.991 -17.965 15.951 1.00 63.12 79 GLY A C 1
ATOM 546 O O . GLY A 1 79 ? -14.475 -18.708 16.808 1.00 63.12 79 GLY A O 1
ATOM 547 N N . GLY A 1 80 ? -14.198 -16.642 15.946 1.00 62.75 80 GLY A N 1
ATOM 548 C CA . GLY A 1 80 ? -14.891 -15.895 17.006 1.00 62.75 80 GLY A CA 1
ATOM 549 C C . GLY A 1 80 ? -16.084 -15.049 16.550 1.00 62.75 80 GLY A C 1
ATOM 550 O O . GLY A 1 80 ? -16.636 -14.306 17.360 1.00 62.75 80 GLY A O 1
ATOM 551 N N . GLY A 1 81 ? -16.496 -15.143 15.280 1.00 77.06 81 GLY A N 1
ATOM 552 C CA . GLY A 1 81 ? -17.501 -14.242 14.699 1.00 77.06 81 GLY A CA 1
ATOM 553 C C . GLY A 1 81 ? -16.927 -12.891 14.257 1.00 77.06 81 GLY A C 1
ATOM 554 O O . GLY A 1 81 ? -17.641 -11.889 14.295 1.00 77.06 81 GLY A O 1
ATOM 555 N N . GLY A 1 82 ? -15.645 -12.868 13.875 1.00 86.56 82 GLY A N 1
ATOM 556 C CA . GLY A 1 82 ? -14.975 -11.701 13.313 1.00 86.56 82 GLY A CA 1
ATOM 557 C C . GLY A 1 82 ? -15.596 -11.213 12.003 1.00 86.56 82 GLY A C 1
ATOM 558 O O . GLY A 1 82 ? -16.440 -11.867 11.384 1.00 86.56 82 GLY A O 1
ATOM 559 N N . LEU A 1 83 ? -15.182 -10.018 11.602 1.00 93.00 83 LEU A N 1
ATOM 560 C CA . LEU A 1 83 ? -15.636 -9.343 10.394 1.00 93.00 83 LEU A CA 1
ATOM 561 C C . LEU A 1 83 ? -15.136 -10.060 9.133 1.00 93.00 83 LEU A C 1
ATOM 563 O O . LEU A 1 83 ? -14.074 -10.682 9.128 1.00 93.00 83 LEU A O 1
ATOM 567 N N . ASP A 1 84 ? -15.909 -9.967 8.051 1.00 92.50 84 ASP A N 1
ATOM 568 C CA . ASP A 1 84 ? -15.556 -10.586 6.775 1.00 92.50 84 ASP A CA 1
ATOM 569 C C . ASP A 1 84 ? -14.420 -9.796 6.116 1.00 92.50 84 ASP A C 1
ATOM 571 O O . ASP A 1 84 ? -14.615 -8.669 5.653 1.00 92.50 84 ASP A O 1
ATOM 575 N N . ILE A 1 85 ? -13.227 -10.394 6.062 1.00 92.12 85 ILE A N 1
ATOM 576 C CA . ILE A 1 85 ? -12.034 -9.764 5.488 1.00 92.12 85 ILE A CA 1
ATOM 577 C C . ILE A 1 85 ? -12.222 -9.371 4.017 1.00 92.12 85 ILE A C 1
ATOM 579 O O . ILE A 1 85 ? -11.583 -8.429 3.558 1.00 92.12 85 ILE A O 1
ATOM 583 N N . THR A 1 86 ? -13.127 -10.029 3.287 1.00 90.94 86 THR A N 1
ATOM 584 C CA . THR A 1 86 ? -13.388 -9.718 1.873 1.00 90.94 86 THR A CA 1
ATOM 585 C C . THR A 1 86 ? -14.091 -8.383 1.662 1.00 90.94 86 THR A C 1
ATOM 587 O O . THR A 1 86 ? -14.054 -7.829 0.563 1.00 90.94 86 THR A O 1
ATOM 590 N N . LEU A 1 87 ? -14.678 -7.828 2.724 1.00 91.88 87 LEU A N 1
ATOM 591 C CA . LEU A 1 87 ? -15.276 -6.498 2.721 1.00 91.88 87 LEU A CA 1
ATOM 592 C C . LEU A 1 87 ? -14.264 -5.398 3.046 1.00 91.88 87 LEU A C 1
ATOM 594 O O . LEU A 1 87 ? -14.582 -4.227 2.834 1.00 91.88 87 LEU A O 1
ATOM 598 N N . LEU A 1 88 ? -13.075 -5.741 3.554 1.00 92.31 88 LEU A N 1
ATOM 599 C CA . LEU A 1 88 ? -11.994 -4.781 3.733 1.00 92.31 88 LEU A CA 1
ATOM 600 C C . LEU A 1 88 ? -11.372 -4.472 2.371 1.00 92.31 88 LEU A C 1
ATOM 602 O O . LEU A 1 88 ? -11.007 -5.373 1.621 1.00 92.31 88 LEU A O 1
ATOM 606 N N . SER A 1 89 ? -11.198 -3.199 2.063 1.00 88.81 89 SER A N 1
ATOM 607 C CA . SER A 1 89 ? -10.437 -2.742 0.911 1.00 88.81 89 SER A CA 1
ATOM 608 C C . SER A 1 89 ? -9.563 -1.560 1.289 1.00 88.81 89 SER A C 1
ATOM 610 O O . SER A 1 89 ? -9.712 -0.960 2.352 1.00 88.81 89 SER A O 1
ATOM 612 N N . TRP A 1 90 ? -8.635 -1.214 0.416 1.00 86.44 90 TRP A N 1
ATOM 613 C CA . TRP A 1 90 ? -7.782 -0.045 0.578 1.00 86.44 90 TRP A CA 1
ATOM 614 C C . TRP A 1 90 ? -7.628 0.663 -0.758 1.00 86.44 90 TRP A C 1
ATOM 616 O O . TRP A 1 90 ? -7.872 0.045 -1.789 1.00 86.44 90 TRP A O 1
ATOM 626 N N . THR A 1 91 ? -7.224 1.927 -0.735 1.00 81.56 91 THR A N 1
ATOM 627 C CA . THR A 1 91 ? -6.898 2.714 -1.928 1.00 81.56 91 THR A CA 1
ATOM 628 C C . THR A 1 91 ? -5.614 3.503 -1.717 1.00 81.56 91 THR A C 1
ATOM 630 O O . THR A 1 91 ? -5.294 3.878 -0.583 1.00 81.56 91 THR A O 1
ATOM 633 N N . LEU A 1 92 ? -4.906 3.794 -2.812 1.00 78.94 92 LEU A N 1
ATOM 634 C CA . LEU A 1 92 ? -3.747 4.688 -2.807 1.00 78.94 92 LEU A CA 1
ATOM 635 C C . LEU A 1 92 ? -4.063 6.002 -3.496 1.00 78.94 92 LEU A C 1
ATOM 637 O O . LEU A 1 92 ? -4.618 6.028 -4.586 1.00 78.94 92 LEU A O 1
ATOM 641 N N . GLY A 1 93 ? -3.629 7.086 -2.872 1.00 74.38 93 GLY A N 1
ATOM 642 C CA . GLY A 1 93 ? -3.520 8.377 -3.529 1.00 74.38 93 GLY A C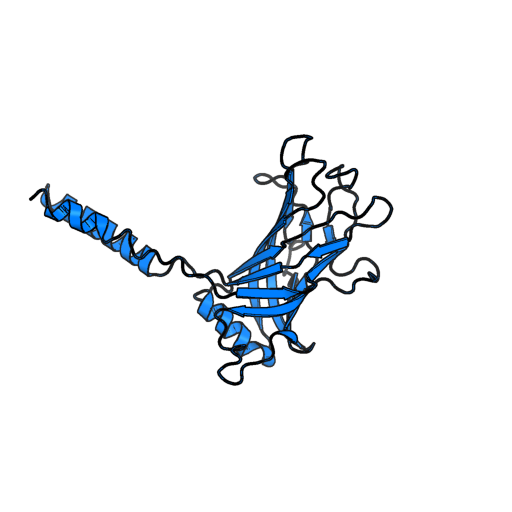A 1
ATOM 643 C C . GLY A 1 93 ? -2.232 8.486 -4.342 1.00 74.38 93 GLY A C 1
ATOM 644 O O . GLY A 1 93 ? -1.410 7.566 -4.400 1.00 74.38 93 GLY A O 1
ATOM 645 N N . SER A 1 94 ? -2.034 9.659 -4.931 1.00 76.31 94 SER A N 1
ATOM 646 C CA . SER A 1 94 ? -0.892 9.909 -5.802 1.00 76.31 94 SER A CA 1
ATOM 647 C C . SER A 1 94 ? 0.461 9.866 -5.075 1.00 76.31 94 SER A C 1
ATOM 649 O O . SER A 1 94 ? 0.574 10.207 -3.894 1.00 76.31 94 SER A O 1
ATOM 651 N N . MET A 1 95 ? 1.505 9.472 -5.804 1.00 78.94 95 MET A N 1
ATOM 652 C CA . MET A 1 95 ? 2.910 9.529 -5.381 1.00 78.94 95 MET A CA 1
ATOM 653 C C . MET A 1 95 ? 3.786 9.967 -6.552 1.00 78.94 95 MET A C 1
ATOM 655 O O . MET A 1 95 ? 3.466 9.672 -7.703 1.00 78.94 95 MET A O 1
ATOM 659 N N . THR A 1 96 ? 4.914 10.607 -6.263 1.00 80.06 96 THR A N 1
ATOM 660 C CA . THR A 1 96 ? 5.820 11.146 -7.283 1.00 80.06 96 THR A CA 1
ATOM 661 C C . THR A 1 96 ? 7.150 10.412 -7.243 1.00 80.06 96 THR A C 1
ATOM 663 O O . THR A 1 96 ? 7.634 10.030 -6.176 1.00 80.06 96 THR A O 1
ATOM 666 N N . LEU A 1 97 ? 7.758 10.218 -8.409 1.00 81.06 97 LEU A N 1
ATOM 667 C CA . LEU A 1 97 ? 9.110 9.692 -8.525 1.00 81.06 97 LEU A CA 1
ATOM 668 C C . LEU A 1 97 ? 10.097 10.608 -7.788 1.00 81.06 97 LEU A C 1
ATOM 670 O O . LEU A 1 97 ? 10.150 11.816 -8.019 1.00 81.06 97 LEU A O 1
ATOM 674 N N . TYR A 1 98 ? 10.892 10.036 -6.893 1.00 81.12 98 TYR A N 1
ATOM 675 C CA . TYR A 1 98 ? 11.875 10.770 -6.117 1.00 81.12 98 TYR A CA 1
ATOM 676 C C . TYR A 1 98 ? 13.166 10.984 -6.916 1.00 81.12 98 TYR A C 1
ATOM 678 O O . TYR A 1 98 ? 13.895 10.046 -7.236 1.00 81.12 98 TYR A O 1
ATOM 686 N N . GLU A 1 99 ? 13.489 12.252 -7.176 1.00 73.81 99 GLU A N 1
ATOM 687 C CA . GLU A 1 99 ? 14.700 12.670 -7.903 1.00 73.81 99 GLU A CA 1
ATOM 688 C C . GLU A 1 99 ? 15.788 13.275 -6.984 1.00 73.81 99 GLU A C 1
ATOM 690 O O . GLU A 1 99 ? 16.780 13.840 -7.450 1.00 73.81 99 GLU A O 1
ATOM 695 N N . GLY A 1 100 ? 15.621 13.191 -5.658 1.00 66.31 100 GLY A N 1
ATOM 696 C CA . GLY A 1 100 ? 16.528 13.814 -4.688 1.00 66.31 100 GLY A CA 1
ATOM 697 C C . GLY A 1 100 ? 17.798 13.001 -4.359 1.00 66.31 100 GLY A C 1
ATOM 698 O O . GLY A 1 100 ? 17.921 11.820 -4.693 1.00 66.31 100 GLY A O 1
ATOM 699 N N . PRO A 1 101 ? 18.779 13.601 -3.654 1.00 56.12 101 PRO A N 1
ATOM 700 C CA . PRO A 1 101 ? 20.014 12.918 -3.277 1.00 56.12 101 PRO A CA 1
ATOM 701 C C . PRO A 1 101 ? 19.757 11.795 -2.256 1.00 56.12 101 PRO A C 1
ATOM 703 O O . PRO A 1 101 ? 18.976 11.954 -1.319 1.00 56.12 101 PRO A O 1
ATOM 706 N N . GLY A 1 102 ? 20.455 10.664 -2.418 1.00 59.38 102 GLY A N 1
ATOM 707 C CA . GLY A 1 102 ? 20.505 9.577 -1.429 1.00 59.38 102 GLY A CA 1
ATOM 708 C C . GLY A 1 102 ? 19.659 8.334 -1.724 1.00 59.38 102 GLY A C 1
ATOM 709 O O . GLY A 1 102 ? 19.725 7.391 -0.943 1.00 59.38 102 GLY A O 1
ATOM 710 N N . THR A 1 103 ? 18.888 8.303 -2.817 1.00 60.97 103 THR A N 1
ATOM 711 C CA . THR A 1 103 ? 18.211 7.108 -3.384 1.00 60.97 103 THR A CA 1
ATOM 712 C C . THR A 1 103 ? 17.578 7.520 -4.715 1.00 60.97 103 THR A C 1
ATOM 714 O O . THR A 1 103 ? 16.373 7.676 -4.828 1.00 60.97 103 THR A O 1
ATOM 717 N N . ALA A 1 104 ? 18.421 7.823 -5.702 1.00 67.88 104 ALA A N 1
ATOM 718 C CA . ALA A 1 104 ? 17.955 8.197 -7.032 1.00 67.88 104 ALA A CA 1
ATOM 719 C C . ALA A 1 104 ? 17.448 6.950 -7.763 1.00 67.88 104 ALA A C 1
ATOM 721 O O . ALA A 1 104 ? 18.133 5.928 -7.747 1.00 67.88 104 ALA A O 1
ATOM 722 N N . THR A 1 105 ? 16.289 7.059 -8.406 1.00 78.94 105 THR A N 1
ATOM 723 C CA . THR A 1 105 ? 15.782 6.094 -9.388 1.00 78.94 105 THR A CA 1
ATOM 724 C C . THR A 1 105 ? 16.890 5.622 -10.335 1.00 78.94 105 THR A C 1
ATOM 726 O O . THR A 1 105 ? 17.701 6.422 -10.813 1.00 78.94 105 THR A O 1
ATOM 729 N N . LEU A 1 106 ? 16.930 4.317 -10.609 1.00 84.56 106 LEU A N 1
ATOM 730 C CA . LEU A 1 106 ? 17.960 3.675 -11.423 1.00 84.56 106 LEU A CA 1
ATOM 731 C C . LEU A 1 106 ? 17.330 2.926 -12.598 1.00 84.56 106 LEU A C 1
ATOM 733 O O . LEU A 1 106 ? 16.568 1.979 -12.409 1.00 84.56 106 LEU A O 1
ATOM 737 N N . SER A 1 107 ? 17.710 3.296 -13.822 1.00 84.12 107 SER A N 1
ATOM 738 C CA . SER A 1 107 ? 17.345 2.517 -15.008 1.00 84.12 107 SER A CA 1
ATOM 739 C C . SER A 1 107 ? 18.042 1.153 -14.990 1.00 84.12 107 SER A C 1
ATOM 741 O O . SER A 1 107 ? 19.256 1.097 -14.760 1.00 84.12 107 SER A O 1
ATOM 743 N N . PRO A 1 108 ? 17.324 0.058 -15.285 1.00 85.56 108 PRO A N 1
ATOM 744 C CA . PRO A 1 108 ? 17.936 -1.248 -15.424 1.00 85.56 108 PRO A CA 1
ATOM 745 C C . PRO A 1 108 ? 18.799 -1.301 -16.685 1.00 85.56 108 PRO A C 1
ATOM 747 O O . PRO A 1 108 ? 18.553 -0.617 -17.680 1.00 85.56 108 PRO A O 1
ATOM 750 N N . GLY A 1 109 ? 19.805 -2.165 -16.652 1.00 86.25 109 GLY A N 1
ATOM 751 C CA . GLY A 1 109 ? 20.599 -2.519 -17.822 1.00 86.25 109 GLY A CA 1
ATOM 752 C C . GLY A 1 109 ? 20.287 -3.942 -18.284 1.00 86.25 109 GLY A C 1
ATOM 753 O O . GLY A 1 109 ? 19.528 -4.657 -17.628 1.00 86.25 109 GLY A O 1
ATOM 754 N N . PRO A 1 110 ? 20.928 -4.418 -19.366 1.00 87.00 110 PRO A N 1
ATOM 755 C CA . PRO A 1 110 ? 20.712 -5.777 -19.870 1.00 87.00 110 PRO A CA 1
ATOM 756 C C . PRO A 1 110 ? 21.018 -6.888 -18.854 1.00 87.00 110 PRO A C 1
ATOM 758 O O . PRO A 1 110 ? 20.502 -7.992 -18.976 1.00 87.00 110 PRO A O 1
ATOM 761 N N . ALA A 1 111 ? 21.874 -6.607 -17.867 1.00 88.06 111 ALA A N 1
ATOM 762 C CA . ALA A 1 111 ? 22.264 -7.545 -16.814 1.00 88.06 111 ALA A CA 1
ATOM 763 C C . ALA A 1 111 ? 22.381 -6.873 -15.434 1.00 88.06 111 ALA A C 1
ATOM 765 O O . ALA A 1 111 ? 23.031 -7.412 -14.540 1.00 88.06 111 ALA A O 1
ATOM 766 N N . THR A 1 112 ? 21.821 -5.672 -15.273 1.00 88.00 112 THR A N 1
ATOM 767 C CA . THR A 1 112 ? 21.880 -4.921 -14.015 1.00 88.00 112 THR A CA 1
ATOM 768 C C . THR A 1 112 ? 20.476 -4.530 -13.582 1.00 88.00 112 THR A C 1
ATOM 770 O O . THR A 1 112 ? 19.701 -4.086 -14.435 1.00 88.00 112 THR A O 1
ATOM 773 N N . PRO A 1 113 ? 20.165 -4.648 -12.281 1.00 89.25 113 PRO A N 1
ATOM 774 C CA . PRO A 1 113 ? 18.854 -4.297 -11.772 1.00 89.25 113 PRO A CA 1
ATOM 775 C C . PRO A 1 113 ? 18.594 -2.799 -11.898 1.00 89.25 113 PRO A C 1
ATOM 777 O O . PRO A 1 113 ? 19.522 -1.990 -12.002 1.00 89.25 113 PRO A O 1
ATOM 780 N N . GLY A 1 114 ? 17.315 -2.455 -11.879 1.00 86.44 114 GLY A N 1
ATOM 781 C CA . GLY A 1 114 ? 16.822 -1.088 -11.828 1.00 86.44 114 GLY A CA 1
ATOM 782 C C . GLY A 1 114 ? 15.731 -0.972 -10.778 1.00 86.44 114 GLY A C 1
ATOM 783 O O . GLY A 1 114 ? 15.157 -1.979 -10.363 1.00 86.44 114 GLY A O 1
ATOM 784 N N . PHE A 1 115 ? 15.461 0.253 -10.347 1.00 86.94 115 PHE A N 1
ATOM 785 C CA . PHE A 1 115 ? 14.386 0.524 -9.406 1.00 86.94 115 PHE A CA 1
ATOM 786 C C . PHE A 1 115 ? 13.814 1.925 -9.589 1.00 86.94 115 PHE A C 1
ATOM 788 O O . PHE A 1 115 ? 14.529 2.836 -10.016 1.00 86.94 115 PHE A O 1
ATOM 795 N N . GLU A 1 116 ? 12.551 2.098 -9.216 1.00 82.56 116 GLU A N 1
ATOM 796 C CA . GLU A 1 116 ? 11.871 3.389 -9.125 1.00 82.56 116 GLU A CA 1
ATOM 797 C C . GLU A 1 116 ? 11.501 3.634 -7.657 1.00 82.56 116 GLU A C 1
ATOM 799 O O . GLU A 1 116 ? 10.907 2.773 -7.015 1.00 82.56 116 GLU A O 1
ATOM 804 N N . ASP A 1 117 ? 11.904 4.777 -7.094 1.00 85.19 117 ASP A N 1
ATOM 805 C CA . ASP A 1 117 ? 11.573 5.170 -5.714 1.00 85.19 117 ASP A CA 1
ATOM 806 C C . ASP A 1 117 ? 10.495 6.250 -5.779 1.00 85.19 117 ASP A C 1
ATOM 808 O O . ASP A 1 117 ? 10.759 7.370 -6.207 1.00 85.19 117 ASP A O 1
ATOM 812 N N . TYR A 1 118 ? 9.274 5.910 -5.388 1.00 82.12 118 TYR A N 1
ATOM 813 C CA . TYR A 1 118 ? 8.163 6.841 -5.272 1.00 82.12 118 TYR A CA 1
ATOM 814 C C . TYR A 1 118 ? 8.032 7.312 -3.843 1.00 82.12 118 TYR A C 1
ATOM 816 O O . TYR A 1 118 ? 8.009 6.526 -2.890 1.00 82.12 118 TYR A O 1
ATOM 824 N N . ARG A 1 119 ? 7.873 8.621 -3.701 1.00 81.69 119 ARG A N 1
ATOM 825 C CA . ARG A 1 119 ? 7.602 9.244 -2.419 1.00 81.69 119 ARG A CA 1
ATOM 826 C C . ARG A 1 119 ? 6.334 10.039 -2.500 1.00 81.69 119 ARG A C 1
ATOM 828 O O . ARG A 1 119 ? 5.967 10.607 -3.528 1.00 81.69 119 ARG A O 1
ATOM 835 N N . TYR A 1 120 ? 5.668 10.060 -1.367 1.00 73.94 120 TYR A N 1
ATOM 836 C CA . TYR A 1 120 ? 4.589 10.981 -1.160 1.00 73.94 120 TYR A CA 1
ATOM 837 C C . TYR A 1 120 ? 5.157 12.406 -1.134 1.00 73.94 120 TYR A C 1
ATOM 839 O O . TYR A 1 120 ? 5.993 12.737 -0.291 1.00 73.94 120 TYR A O 1
ATOM 847 N N . ASP A 1 121 ? 4.748 13.211 -2.113 1.00 64.88 121 ASP A N 1
ATOM 848 C CA . ASP A 1 121 ? 5.042 14.637 -2.171 1.00 64.88 121 ASP A CA 1
ATOM 849 C C . ASP A 1 121 ? 3.961 15.360 -1.364 1.00 64.88 121 ASP A C 1
ATOM 851 O O . ASP A 1 121 ? 2.782 15.344 -1.720 1.00 64.88 121 ASP A O 1
ATOM 855 N N . ASP A 1 122 ? 4.352 15.965 -0.243 1.00 57.81 122 ASP A N 1
ATOM 856 C CA . ASP A 1 122 ? 3.433 16.709 0.619 1.00 57.81 122 ASP A CA 1
ATOM 857 C C . ASP A 1 122 ? 3.010 18.061 0.019 1.00 57.81 122 ASP A C 1
ATOM 859 O O . ASP A 1 122 ? 2.254 18.804 0.656 1.00 57.81 122 ASP A O 1
ATOM 863 N N . ASN A 1 123 ? 3.500 18.379 -1.188 1.00 53.38 123 ASN A N 1
ATOM 864 C CA . ASN A 1 123 ? 3.243 19.592 -1.953 1.00 53.38 123 ASN A CA 1
ATOM 865 C C . ASN A 1 123 ? 3.331 20.866 -1.085 1.00 53.38 123 ASN A C 1
ATOM 867 O O . ASN A 1 123 ? 2.587 21.832 -1.272 1.00 53.38 123 ASN A O 1
ATOM 871 N N . GLY A 1 124 ? 4.231 20.862 -0.094 1.00 48.75 124 GLY A N 1
ATOM 872 C CA . GLY A 1 124 ? 4.537 22.016 0.744 1.00 48.75 124 GLY A CA 1
ATOM 873 C C . GLY A 1 124 ? 3.507 22.395 1.817 1.00 48.75 124 GLY A C 1
ATOM 874 O O . GLY A 1 124 ? 3.642 23.483 2.384 1.00 48.75 124 GLY A O 1
ATOM 875 N N . GLY A 1 125 ? 2.516 21.561 2.162 1.00 46.06 125 GLY A N 1
ATOM 876 C CA . GLY A 1 125 ? 1.710 21.839 3.359 1.00 46.06 125 GLY A CA 1
ATOM 877 C C . GLY A 1 125 ? 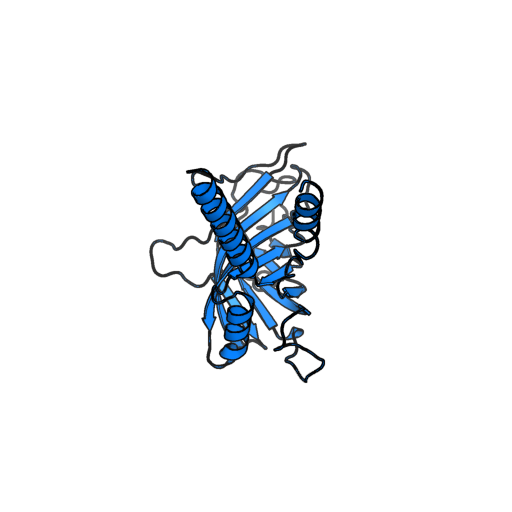0.395 21.076 3.518 1.00 46.06 125 GLY A C 1
ATOM 878 O O . GLY A 1 125 ? -0.496 21.181 2.685 1.00 46.06 125 GLY A O 1
ATOM 879 N N . LEU A 1 126 ? 0.258 20.437 4.689 1.00 46.19 126 LEU A N 1
ATOM 880 C CA . LEU A 1 126 ? -0.899 19.677 5.194 1.00 46.19 126 LEU A CA 1
ATOM 881 C C . LEU A 1 126 ? -1.266 18.477 4.311 1.00 46.19 126 LEU A C 1
ATOM 883 O O . LEU A 1 126 ? -2.162 18.542 3.479 1.00 46.19 126 LEU A O 1
ATOM 887 N N . ALA A 1 127 ? -0.551 17.375 4.544 1.00 50.50 127 ALA A N 1
ATOM 888 C CA . ALA A 1 127 ? -0.619 16.135 3.786 1.00 50.50 127 ALA A CA 1
ATOM 889 C C . ALA A 1 127 ? -2.058 15.644 3.506 1.00 50.50 127 ALA A C 1
ATOM 891 O O . ALA A 1 127 ? -2.730 15.213 4.449 1.00 50.50 127 ALA A O 1
ATOM 892 N N . PRO A 1 128 ? -2.540 15.634 2.247 1.00 60.62 128 PRO A N 1
ATOM 893 C CA . PRO A 1 128 ? -3.589 14.699 1.867 1.00 60.62 128 PRO A CA 1
ATOM 894 C C . PRO A 1 128 ? -3.149 13.262 2.185 1.00 60.62 128 PRO A C 1
ATOM 896 O O . PRO A 1 128 ? -2.093 12.798 1.771 1.00 60.62 128 PRO A O 1
ATOM 899 N N . THR A 1 129 ? -3.958 12.537 2.947 1.00 74.50 129 THR A N 1
ATOM 900 C CA . THR A 1 129 ? -3.785 11.094 3.131 1.00 74.50 129 THR A CA 1
ATOM 901 C C . THR A 1 129 ? -3.755 10.409 1.762 1.00 74.50 129 THR A C 1
ATOM 903 O O . THR A 1 129 ? -4.705 10.561 0.995 1.00 74.50 129 THR A O 1
ATOM 906 N N . ASN A 1 130 ? -2.693 9.665 1.445 1.00 80.19 130 ASN A N 1
ATOM 907 C CA . ASN A 1 130 ? -2.585 8.886 0.203 1.00 80.19 130 ASN A CA 1
ATOM 908 C C . ASN A 1 130 ? -2.700 7.373 0.448 1.00 80.19 130 ASN A C 1
ATOM 910 O O . ASN A 1 130 ? -2.346 6.577 -0.417 1.00 80.19 130 ASN A O 1
ATOM 914 N N . LEU A 1 131 ? -3.205 6.981 1.617 1.00 86.06 131 LEU A N 1
ATOM 915 C CA . LEU A 1 131 ? -3.625 5.623 1.931 1.00 86.06 131 LEU A CA 1
ATOM 916 C C . LEU A 1 131 ? -4.941 5.683 2.700 1.00 86.06 131 LEU A C 1
ATOM 918 O O . LEU A 1 131 ? -5.006 6.323 3.753 1.00 86.06 131 LEU A O 1
ATOM 922 N N . THR A 1 132 ? -5.952 4.965 2.220 1.00 89.12 132 THR A N 1
ATOM 923 C CA . THR A 1 132 ? -7.255 4.882 2.889 1.00 89.12 132 THR A CA 1
ATOM 924 C C . THR A 1 132 ? -7.743 3.445 2.921 1.00 89.12 132 THR A C 1
ATOM 926 O O . THR A 1 132 ? -7.691 2.752 1.914 1.00 89.12 132 THR A O 1
ATOM 929 N N . PHE A 1 133 ? -8.237 3.006 4.074 1.00 91.50 133 PHE A N 1
ATOM 930 C CA . PHE A 1 133 ? -8.882 1.718 4.288 1.00 91.50 133 PHE A CA 1
ATOM 931 C C . PHE A 1 133 ? -10.391 1.898 4.386 1.00 91.50 133 PHE A C 1
ATOM 933 O O . PHE A 1 133 ? -10.887 2.764 5.112 1.00 91.50 133 PHE A O 1
ATOM 940 N N . PHE A 1 134 ? -11.118 1.020 3.712 1.00 92.88 134 PHE A N 1
ATOM 941 C CA . PHE A 1 134 ? -12.568 0.957 3.707 1.00 92.88 134 PHE A CA 1
ATOM 942 C C . PHE A 1 134 ? -13.021 -0.418 4.161 1.00 92.88 134 PHE A C 1
ATOM 944 O O . PHE A 1 134 ? -12.376 -1.419 3.874 1.00 92.88 134 PHE A O 1
ATOM 951 N N . TYR A 1 135 ? -14.177 -0.482 4.802 1.00 94.75 135 TYR A N 1
ATOM 952 C CA . TYR A 1 135 ? -14.872 -1.734 5.037 1.00 94.75 135 TYR A CA 1
ATOM 953 C C . TYR A 1 135 ? -16.298 -1.618 4.537 1.00 94.75 135 TYR A C 1
ATOM 955 O O . TYR A 1 135 ? -17.041 -0.719 4.942 1.00 94.75 135 TYR A O 1
ATOM 963 N N . ASN A 1 136 ? -16.678 -2.524 3.641 1.00 93.38 136 ASN A N 1
ATOM 964 C CA . ASN A 1 136 ? -17.977 -2.519 2.980 1.00 93.38 136 ASN A CA 1
ATOM 965 C C . ASN A 1 136 ? -18.307 -1.139 2.363 1.00 93.38 136 ASN A C 1
ATOM 967 O O . ASN A 1 136 ? -19.414 -0.620 2.503 1.00 93.38 136 ASN A O 1
ATOM 971 N N . GLY A 1 137 ? -17.298 -0.507 1.750 1.00 89.75 137 GLY A N 1
ATOM 972 C CA . GLY A 1 137 ? -17.397 0.809 1.111 1.00 89.75 137 GLY A CA 1
ATOM 973 C C . GLY A 1 137 ? -17.370 2.023 2.051 1.00 89.75 137 GLY A C 1
ATOM 974 O O . GLY A 1 137 ? -17.372 3.149 1.562 1.00 89.75 137 GLY A O 1
ATOM 975 N N . ALA A 1 138 ? -17.326 1.838 3.374 1.00 93.56 138 ALA A N 1
ATOM 976 C CA . ALA A 1 138 ? -17.224 2.935 4.337 1.00 93.56 138 ALA A CA 1
ATOM 977 C C . ALA A 1 138 ? -15.782 3.117 4.823 1.00 93.56 138 ALA A C 1
ATOM 979 O O . ALA A 1 138 ? -15.139 2.145 5.212 1.00 93.56 138 ALA A O 1
ATOM 980 N N . GLU A 1 139 ? -15.284 4.354 4.852 1.00 93.69 139 GLU A N 1
ATOM 981 C CA . GLU A 1 139 ? -13.936 4.651 5.346 1.00 93.69 139 GLU A CA 1
ATOM 982 C C . GLU A 1 139 ? -13.785 4.277 6.828 1.00 93.69 139 GLU A C 1
ATOM 984 O O . GLU A 1 139 ? -14.618 4.614 7.680 1.00 93.69 139 GLU A O 1
ATOM 989 N N . TRP A 1 140 ? -12.689 3.594 7.140 1.00 95.81 140 TRP A N 1
ATOM 990 C CA . TRP A 1 140 ? -12.332 3.165 8.488 1.00 95.81 140 TRP A CA 1
ATOM 991 C C . TRP A 1 140 ? -11.101 3.876 9.029 1.00 95.81 140 TRP A C 1
ATOM 993 O O . TRP A 1 140 ? -11.137 4.374 10.156 1.00 95.81 140 TRP A O 1
ATOM 1003 N N . ALA A 1 141 ? -10.026 3.920 8.250 1.00 95.06 141 ALA A N 1
ATOM 1004 C CA . ALA A 1 141 ? -8.766 4.521 8.658 1.00 95.06 141 ALA A CA 1
ATOM 1005 C C . ALA A 1 141 ? -8.024 5.087 7.454 1.00 95.06 141 ALA A C 1
ATOM 1007 O O . ALA A 1 141 ? -8.146 4.564 6.349 1.00 95.06 141 ALA A O 1
ATOM 1008 N N . SER A 1 142 ? -7.225 6.119 7.679 1.00 92.25 142 SER A N 1
ATOM 1009 C CA . SER A 1 142 ? -6.418 6.739 6.634 1.00 92.25 142 SER A CA 1
ATOM 1010 C C . SER A 1 142 ? -5.079 7.233 7.173 1.00 92.25 142 SER A C 1
ATOM 1012 O O . SER A 1 142 ? -4.854 7.374 8.384 1.00 92.25 142 SER A O 1
ATOM 1014 N N . GLY A 1 143 ? -4.142 7.410 6.252 1.00 90.25 143 GLY A N 1
ATOM 1015 C CA . GLY A 1 143 ? -2.744 7.665 6.542 1.00 90.25 143 GLY A CA 1
ATOM 1016 C C . GLY A 1 143 ? -1.965 8.023 5.289 1.00 90.25 143 GLY A C 1
ATOM 1017 O O . GLY A 1 143 ? -2.531 8.528 4.319 1.00 90.25 143 GLY A O 1
ATOM 1018 N N . TYR A 1 144 ? -0.664 7.759 5.308 1.00 86.25 144 TYR A N 1
ATOM 1019 C CA . TYR A 1 144 ? 0.194 8.022 4.161 1.00 86.25 144 TYR A CA 1
ATOM 1020 C C . TYR A 1 144 ? 1.236 6.929 3.936 1.00 86.25 144 TYR A C 1
ATOM 1022 O O . TYR A 1 144 ? 1.795 6.373 4.881 1.00 86.25 144 TYR A O 1
ATOM 1030 N N . VAL A 1 145 ? 1.513 6.650 2.667 1.00 84.38 145 VAL A N 1
ATOM 1031 C CA . VAL A 1 145 ? 2.672 5.890 2.202 1.00 84.38 145 VAL A CA 1
ATOM 1032 C C . VAL A 1 145 ? 3.883 6.812 2.241 1.00 84.38 145 VAL A C 1
ATOM 1034 O O . VAL A 1 145 ? 3.902 7.843 1.580 1.00 84.38 145 VAL A O 1
ATOM 1037 N N . THR A 1 146 ? 4.907 6.461 3.009 1.00 80.56 146 THR A N 1
ATOM 1038 C CA . THR A 1 146 ? 6.139 7.259 3.100 1.00 80.56 146 THR A CA 1
ATOM 1039 C C . THR A 1 146 ? 7.070 7.001 1.925 1.00 80.56 146 THR A C 1
ATOM 1041 O O . THR A 1 146 ? 7.787 7.904 1.488 1.00 80.56 146 THR A O 1
ATOM 1044 N N . ARG A 1 147 ? 7.071 5.766 1.425 1.00 83.31 147 ARG A N 1
ATOM 1045 C CA . ARG A 1 147 ? 7.949 5.309 0.355 1.00 83.31 147 ARG A CA 1
ATOM 1046 C C . ARG A 1 147 ? 7.352 4.081 -0.315 1.00 83.31 147 ARG A C 1
ATOM 1048 O O . ARG A 1 147 ? 6.874 3.185 0.374 1.00 83.31 147 ARG A O 1
ATOM 1055 N N . PHE A 1 148 ? 7.453 4.015 -1.633 1.00 82.88 148 PHE A N 1
ATOM 1056 C CA . PHE A 1 148 ? 7.170 2.824 -2.420 1.00 82.88 148 PHE A CA 1
ATOM 1057 C C . PHE A 1 148 ? 8.286 2.629 -3.436 1.00 82.88 148 PHE A C 1
ATOM 1059 O O . PHE A 1 148 ? 8.577 3.535 -4.204 1.00 82.88 148 PHE A O 1
ATOM 1066 N N . VAL A 1 149 ? 8.929 1.471 -3.430 1.00 85.19 149 VAL A N 1
ATOM 1067 C CA . VAL A 1 149 ? 10.022 1.141 -4.340 1.00 85.19 149 VAL A CA 1
ATOM 1068 C C . VAL A 1 149 ? 9.604 -0.023 -5.204 1.00 85.19 149 VAL A C 1
ATOM 1070 O O . VAL A 1 149 ? 9.136 -1.033 -4.683 1.00 85.19 149 VAL A O 1
ATOM 1073 N N . THR A 1 150 ? 9.799 0.108 -6.506 1.00 82.38 150 THR A N 1
ATOM 1074 C CA . THR A 1 150 ? 9.585 -0.970 -7.471 1.00 82.38 150 THR A CA 1
ATOM 1075 C C . THR A 1 150 ? 10.932 -1.390 -8.022 1.00 82.38 150 THR A C 1
ATOM 1077 O O . THR A 1 150 ? 11.783 -0.547 -8.294 1.00 82.38 150 THR A O 1
ATOM 1080 N N . GLU A 1 151 ? 11.166 -2.691 -8.143 1.00 84.69 151 GLU A N 1
ATOM 1081 C CA . GLU A 1 151 ? 12.461 -3.252 -8.521 1.00 84.69 151 GLU A CA 1
ATOM 1082 C C . GLU A 1 151 ? 12.303 -4.268 -9.649 1.00 84.69 151 GLU A C 1
ATOM 1084 O O . GLU A 1 151 ? 11.344 -5.039 -9.678 1.00 84.69 151 GLU A O 1
ATOM 1089 N N . VAL A 1 152 ? 13.282 -4.280 -10.554 1.00 83.81 152 VAL A N 1
ATOM 1090 C CA . VAL A 1 152 ? 13.394 -5.220 -11.677 1.00 83.81 152 VAL A CA 1
ATOM 1091 C C . VAL A 1 152 ? 14.810 -5.764 -11.761 1.00 83.81 152 VAL A C 1
ATOM 1093 O O . VAL A 1 152 ? 15.784 -5.053 -11.493 1.00 83.81 152 VAL A O 1
ATOM 1096 N N . ALA A 1 153 ? 14.961 -7.015 -12.185 1.00 86.94 153 ALA A N 1
ATOM 1097 C CA . ALA A 1 153 ? 16.267 -7.658 -12.270 1.00 86.94 153 ALA A CA 1
ATOM 1098 C C . ALA A 1 153 ? 17.111 -7.154 -13.454 1.00 86.94 153 ALA A C 1
ATOM 1100 O O . ALA A 1 153 ? 18.343 -7.185 -13.387 1.00 86.94 153 ALA A O 1
ATOM 1101 N N . ASN A 1 154 ? 16.473 -6.739 -14.554 1.00 85.00 154 ASN A N 1
ATOM 1102 C CA . ASN A 1 154 ? 17.128 -6.244 -15.769 1.00 85.00 154 ASN A CA 1
ATOM 1103 C C . ASN A 1 154 ? 16.126 -5.563 -16.722 1.00 85.00 154 ASN A C 1
ATOM 1105 O O . ASN A 1 154 ? 14.923 -5.557 -16.493 1.00 85.00 154 ASN A O 1
ATOM 1109 N N . SER A 1 155 ? 16.618 -5.008 -17.832 1.00 84.38 155 SER A N 1
ATOM 1110 C CA . SER A 1 155 ? 15.803 -4.245 -18.789 1.00 84.38 155 SER A CA 1
ATOM 1111 C C . SER A 1 155 ? 14.784 -5.073 -19.587 1.00 84.38 155 SER A C 1
ATOM 1113 O O . SER A 1 155 ? 14.006 -4.494 -20.341 1.00 84.38 155 SER A O 1
ATOM 1115 N N . ALA A 1 156 ? 14.806 -6.404 -19.495 1.00 83.00 156 ALA A N 1
ATOM 1116 C CA . ALA A 1 156 ? 13.828 -7.297 -20.120 1.00 83.00 156 ALA A CA 1
ATOM 1117 C C . ALA A 1 156 ? 12.841 -7.907 -19.106 1.00 83.00 156 ALA A C 1
ATOM 1119 O O . ALA A 1 156 ? 11.958 -8.662 -19.509 1.00 83.00 156 ALA A O 1
ATOM 1120 N N . ASP A 1 157 ? 13.000 -7.600 -17.818 1.00 80.38 157 ASP A N 1
ATOM 1121 C CA . ASP A 1 157 ? 12.203 -8.158 -16.731 1.00 80.38 157 ASP A CA 1
ATOM 1122 C C . ASP A 1 157 ? 10.875 -7.416 -16.573 1.00 80.38 157 ASP A C 1
ATOM 1124 O O . ASP A 1 157 ? 10.822 -6.347 -15.970 1.00 80.38 157 ASP A O 1
ATOM 1128 N N . ILE A 1 158 ? 9.818 -7.975 -17.161 1.00 74.88 158 ILE A N 1
ATOM 1129 C CA . ILE A 1 158 ? 8.468 -7.396 -17.170 1.00 74.88 158 ILE A CA 1
ATOM 1130 C C . ILE A 1 158 ? 7.670 -7.667 -15.888 1.00 74.88 158 ILE A C 1
ATOM 1132 O O . ILE A 1 158 ? 6.547 -7.181 -15.789 1.00 74.88 158 ILE A O 1
ATOM 1136 N N . ASP A 1 159 ? 8.235 -8.414 -14.937 1.00 73.56 159 ASP A N 1
ATOM 1137 C CA . ASP A 1 159 ? 7.592 -8.781 -13.677 1.00 73.56 159 ASP A CA 1
ATOM 1138 C C . ASP A 1 159 ? 8.344 -8.124 -12.513 1.00 73.56 159 ASP A C 1
ATOM 1140 O O . ASP A 1 159 ? 9.138 -8.746 -11.808 1.00 73.56 159 ASP A O 1
ATOM 1144 N N . ALA A 1 160 ? 8.103 -6.829 -12.317 1.00 74.12 160 ALA A N 1
ATOM 1145 C CA . ALA A 1 160 ? 8.690 -6.091 -11.209 1.00 74.12 160 ALA A CA 1
ATOM 1146 C C . ALA A 1 160 ? 8.034 -6.481 -9.872 1.00 74.12 160 ALA A C 1
ATOM 1148 O O . ALA A 1 160 ? 6.880 -6.914 -9.819 1.00 74.12 160 ALA A O 1
ATOM 1149 N N . THR A 1 161 ? 8.749 -6.269 -8.772 1.00 77.31 161 THR A N 1
ATOM 1150 C CA . THR A 1 161 ? 8.195 -6.383 -7.413 1.00 77.31 161 THR A CA 1
ATOM 1151 C C . THR A 1 161 ? 8.193 -5.026 -6.739 1.00 77.31 161 THR A C 1
ATOM 1153 O O . THR A 1 161 ? 9.124 -4.246 -6.936 1.00 77.31 161 THR A O 1
ATOM 1156 N N . GLY A 1 162 ? 7.175 -4.743 -5.931 1.00 78.19 162 GLY A N 1
ATOM 1157 C CA . GLY A 1 162 ? 7.084 -3.504 -5.167 1.00 78.19 162 GLY A CA 1
ATOM 1158 C C . GLY A 1 162 ? 7.172 -3.742 -3.666 1.00 78.19 162 GLY A C 1
ATOM 1159 O O . GLY A 1 162 ? 6.632 -4.719 -3.154 1.00 78.19 162 GLY A O 1
ATOM 1160 N N . ALA A 1 163 ? 7.800 -2.826 -2.943 1.00 81.75 163 ALA A N 1
ATOM 1161 C CA . ALA A 1 163 ? 7.790 -2.803 -1.488 1.00 81.75 163 ALA A CA 1
ATOM 1162 C C . ALA A 1 163 ? 7.687 -1.367 -0.989 1.00 81.75 163 ALA A C 1
ATOM 1164 O O . ALA A 1 163 ? 8.282 -0.454 -1.558 1.00 81.75 163 ALA A O 1
ATOM 1165 N N . GLY A 1 164 ? 6.959 -1.150 0.093 1.00 80.75 164 GLY A N 1
ATOM 1166 C CA . GLY A 1 164 ? 6.854 0.174 0.671 1.00 80.75 164 GLY A CA 1
ATOM 1167 C C . GLY A 1 164 ? 6.471 0.184 2.133 1.00 80.75 164 GLY A C 1
ATOM 1168 O O . GLY A 1 164 ? 6.186 -0.845 2.751 1.00 80.75 164 GLY A O 1
ATOM 1169 N N . ASP A 1 165 ? 6.482 1.394 2.667 1.00 85.25 165 ASP A N 1
ATOM 1170 C CA . ASP A 1 165 ? 6.205 1.704 4.057 1.00 85.25 165 ASP A CA 1
ATOM 1171 C C . ASP A 1 165 ? 5.070 2.725 4.130 1.00 85.25 165 ASP A C 1
ATOM 1173 O O . ASP A 1 165 ? 4.984 3.655 3.324 1.00 85.25 165 ASP A O 1
ATOM 1177 N N . ALA A 1 166 ? 4.193 2.560 5.112 1.00 86.94 166 ALA A N 1
ATOM 1178 C CA . ALA A 1 166 ? 3.078 3.454 5.355 1.00 86.94 166 ALA A CA 1
ATOM 1179 C C . ALA A 1 166 ? 2.825 3.643 6.849 1.00 86.94 166 ALA A C 1
ATOM 1181 O O . ALA A 1 166 ? 3.254 2.850 7.689 1.00 86.94 166 ALA A O 1
ATOM 1182 N N . ILE A 1 167 ? 2.113 4.715 7.179 1.00 89.75 167 ILE A N 1
ATOM 1183 C CA . ILE A 1 167 ? 1.710 5.046 8.541 1.00 89.75 167 ILE A CA 1
ATOM 1184 C C . ILE A 1 167 ? 0.229 5.404 8.519 1.00 89.75 167 ILE A C 1
ATOM 1186 O O . ILE A 1 167 ? -0.167 6.338 7.821 1.00 89.75 167 ILE A O 1
ATOM 1190 N N . ILE A 1 168 ? -0.586 4.692 9.301 1.00 91.25 168 ILE A N 1
ATOM 1191 C CA . ILE A 1 168 ? -1.961 5.122 9.578 1.00 91.25 168 ILE A CA 1
ATOM 1192 C C . ILE A 1 168 ? -1.961 6.170 10.688 1.00 91.25 168 ILE A C 1
ATOM 1194 O O . ILE A 1 168 ? -1.283 6.022 11.702 1.00 91.25 168 ILE A O 1
ATOM 1198 N N . THR A 1 169 ? -2.718 7.246 10.506 1.00 91.75 169 THR A N 1
ATOM 1199 C CA . THR A 1 169 ? -2.714 8.381 11.447 1.00 91.75 169 THR A CA 1
ATOM 1200 C C . THR A 1 169 ? -4.098 8.807 11.891 1.00 91.75 169 THR A C 1
ATOM 1202 O O . THR A 1 169 ? -4.227 9.507 12.895 1.00 91.75 169 THR A O 1
ATOM 1205 N N . THR A 1 170 ? -5.134 8.391 11.170 1.00 93.38 170 THR A N 1
ATOM 1206 C CA . THR A 1 170 ? -6.508 8.811 11.425 1.00 93.38 170 THR A CA 1
ATOM 1207 C C . THR A 1 170 ? -7.474 7.644 11.298 1.00 93.38 170 THR A C 1
ATOM 1209 O O . THR A 1 170 ? -7.202 6.645 10.630 1.00 93.38 170 THR A O 1
ATOM 1212 N N . ASN A 1 171 ? -8.613 7.775 11.972 1.00 96.12 171 ASN A N 1
ATOM 1213 C CA . ASN A 1 171 ? -9.682 6.792 11.962 1.00 96.12 171 ASN A CA 1
ATOM 1214 C C . ASN A 1 171 ? -11.051 7.466 12.004 1.00 96.12 171 ASN A C 1
ATOM 1216 O O . ASN A 1 171 ? -11.216 8.564 12.540 1.00 96.12 171 ASN A O 1
ATOM 1220 N N . THR A 1 172 ? -12.057 6.756 11.510 1.00 96.81 172 THR A N 1
ATOM 1221 C CA . THR A 1 172 ? -13.464 7.106 11.711 1.00 96.81 172 THR A CA 1
ATOM 1222 C C . THR A 1 172 ? -14.002 6.420 12.974 1.00 96.81 172 THR A C 1
ATOM 1224 O O . THR A 1 172 ? -13.383 5.477 13.484 1.00 96.81 172 THR A O 1
ATOM 1227 N N . PRO A 1 173 ? -15.172 6.831 13.505 1.00 96.38 173 PRO A N 1
ATOM 1228 C CA . PRO A 1 173 ? -15.809 6.110 14.607 1.00 96.38 173 PRO A CA 1
ATOM 1229 C C . PRO A 1 173 ? -16.091 4.636 14.279 1.00 96.38 173 PRO A C 1
ATOM 1231 O O . PRO A 1 173 ? -15.988 3.787 15.160 1.00 96.38 173 PRO A O 1
ATOM 1234 N N . ALA A 1 174 ? -16.410 4.328 13.017 1.00 93.88 174 ALA A N 1
ATOM 1235 C CA . ALA A 1 174 ? -16.670 2.966 12.555 1.00 93.88 174 ALA A CA 1
ATOM 1236 C C . ALA A 1 174 ? -15.387 2.122 12.450 1.00 93.88 174 ALA A C 1
ATOM 1238 O O . ALA A 1 174 ? -15.426 0.929 12.735 1.00 93.88 174 ALA A O 1
ATOM 1239 N N . GLY A 1 175 ? -14.255 2.739 12.096 1.00 95.94 175 GLY A N 1
ATOM 1240 C CA . GLY A 1 175 ? -12.957 2.070 11.980 1.00 95.94 175 GLY A CA 1
ATOM 1241 C C . GLY A 1 175 ? -12.093 2.089 13.240 1.00 95.94 175 GLY A C 1
ATOM 1242 O O . GLY A 1 175 ? -10.944 1.660 13.189 1.00 95.94 175 GLY A O 1
ATOM 1243 N N . LEU A 1 176 ? -12.607 2.575 14.377 1.00 96.12 176 LEU A N 1
ATOM 1244 C CA . LEU A 1 176 ? -11.825 2.708 15.612 1.00 96.12 176 LEU A CA 1
ATOM 1245 C C . LEU A 1 176 ? -11.247 1.368 16.095 1.00 96.12 176 LEU A C 1
ATOM 1247 O O . LEU A 1 176 ? -10.121 1.335 16.583 1.00 96.12 176 LEU A O 1
ATOM 1251 N N . ALA A 1 177 ? -11.993 0.268 15.958 1.00 94.50 177 ALA A N 1
ATOM 1252 C CA . ALA A 1 177 ? -11.514 -1.059 16.347 1.00 94.50 177 ALA A CA 1
ATOM 1253 C C . ALA A 1 177 ? -10.313 -1.499 15.494 1.00 94.50 177 ALA A C 1
ATOM 1255 O O . ALA A 1 177 ? -9.283 -1.863 16.051 1.00 94.50 177 ALA A O 1
ATOM 1256 N N . PHE A 1 178 ? -10.421 -1.364 14.168 1.00 94.94 178 PHE A N 1
ATOM 1257 C CA . PHE A 1 178 ? -9.333 -1.648 13.230 1.00 94.94 178 PHE A CA 1
ATOM 1258 C C . PHE A 1 178 ? -8.101 -0.783 13.511 1.00 94.94 178 PHE A C 1
ATOM 1260 O O . PHE A 1 178 ? -6.994 -1.298 13.642 1.00 94.94 178 PHE A O 1
ATOM 1267 N N . PHE A 1 179 ? -8.293 0.528 13.678 1.00 95.44 179 PHE A N 1
ATOM 1268 C CA . PHE A 1 179 ? -7.202 1.445 13.997 1.00 95.44 179 PHE A CA 1
ATOM 1269 C C . PHE A 1 179 ? -6.504 1.068 15.311 1.00 95.44 179 PHE A C 1
ATOM 1271 O O . P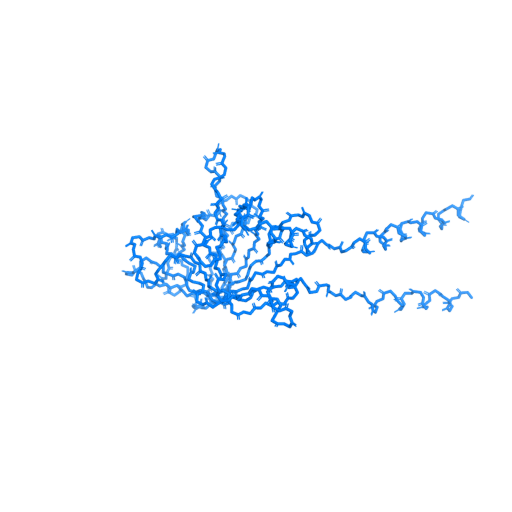HE A 1 179 ? -5.285 0.933 15.343 1.00 95.44 179 PHE A O 1
ATOM 1278 N N . ASN A 1 180 ? -7.261 0.846 16.390 1.00 95.00 180 ASN A N 1
ATOM 1279 C CA . ASN A 1 180 ? -6.698 0.474 17.690 1.00 95.00 180 ASN A CA 1
ATOM 1280 C C . ASN A 1 180 ? -5.949 -0.857 17.646 1.00 95.00 180 ASN A C 1
ATOM 1282 O O . ASN A 1 180 ? -4.939 -1.018 18.332 1.00 95.00 180 ASN A O 1
ATOM 1286 N N . GLU A 1 181 ? -6.436 -1.811 16.862 1.00 93.81 181 GLU A N 1
ATOM 1287 C CA . GLU A 1 181 ? -5.774 -3.091 16.680 1.00 93.81 181 GLU A CA 1
ATOM 1288 C C . GLU A 1 181 ? -4.446 -2.931 15.938 1.00 93.81 181 GLU A C 1
ATOM 1290 O O . GLU A 1 181 ? -3.423 -3.386 16.445 1.00 93.81 181 GLU A O 1
ATOM 1295 N N . VAL A 1 182 ? -4.412 -2.192 14.822 1.00 92.62 182 VAL A N 1
ATOM 1296 C CA . VAL A 1 182 ? -3.152 -1.875 14.126 1.00 92.62 182 VAL A CA 1
ATOM 1297 C C . VAL A 1 182 ? -2.182 -1.154 15.061 1.00 92.62 182 VAL A C 1
ATOM 1299 O O . VAL A 1 182 ? -1.020 -1.543 15.148 1.00 92.62 182 VAL A O 1
ATOM 1302 N N . MET A 1 183 ? -2.651 -0.158 15.817 1.00 91.50 183 MET A N 1
ATOM 1303 C CA . MET A 1 183 ? -1.824 0.534 16.809 1.00 91.50 183 MET A CA 1
ATOM 1304 C C . MET A 1 183 ? -1.306 -0.429 17.880 1.00 91.50 183 MET A C 1
ATOM 1306 O O . MET A 1 183 ? -0.157 -0.329 18.291 1.00 91.50 183 MET A O 1
ATOM 1310 N N . THR A 1 184 ? -2.106 -1.395 18.324 1.00 90.69 184 THR A N 1
ATOM 1311 C CA . THR A 1 184 ? -1.665 -2.401 19.301 1.00 90.69 184 THR A CA 1
ATOM 1312 C C . THR A 1 184 ? -0.581 -3.303 18.709 1.00 90.69 184 THR A C 1
ATOM 1314 O O . THR A 1 184 ? 0.475 -3.485 19.316 1.00 90.69 184 THR A O 1
ATOM 1317 N N . LEU A 1 185 ? -0.813 -3.815 17.501 1.00 88.25 185 LEU A N 1
ATOM 1318 C CA . LEU A 1 185 ? 0.091 -4.709 16.775 1.00 88.25 185 LEU A CA 1
ATOM 1319 C C . LEU A 1 185 ? 1.411 -4.025 16.391 1.00 88.25 185 LEU A C 1
ATOM 1321 O O . LEU A 1 185 ? 2.458 -4.671 16.356 1.00 88.25 185 LEU A O 1
ATOM 1325 N N . SER A 1 186 ? 1.384 -2.711 16.164 1.00 88.38 186 SER A N 1
ATOM 1326 C CA . SER A 1 186 ? 2.554 -1.912 15.801 1.00 88.38 186 SER A CA 1
ATOM 1327 C C . SER A 1 186 ? 3.249 -1.260 17.007 1.00 88.38 186 SER A C 1
ATOM 1329 O O . SER A 1 186 ? 4.172 -0.467 16.834 1.00 88.38 186 SER A O 1
ATOM 1331 N N . SER A 1 187 ? 2.822 -1.555 18.241 1.00 86.06 187 SER A N 1
ATOM 1332 C CA . SER A 1 187 ? 3.316 -0.888 19.465 1.00 86.06 187 SER A CA 1
ATOM 1333 C C . SER A 1 187 ? 3.090 0.635 19.503 1.00 86.06 187 SER A C 1
ATOM 1335 O O . SER A 1 187 ? 3.827 1.369 20.155 1.00 86.06 187 SER A O 1
ATOM 1337 N N . GLY A 1 188 ? 2.043 1.115 18.836 1.00 86.38 188 GLY A N 1
ATOM 1338 C CA . GLY A 1 188 ? 1.559 2.496 18.879 1.00 86.38 188 GLY A CA 1
ATOM 1339 C C . GLY A 1 188 ? 2.069 3.384 17.745 1.00 86.38 188 GLY A C 1
ATOM 1340 O O . GLY A 1 188 ? 1.773 4.574 17.737 1.00 86.38 188 GLY A O 1
ATOM 1341 N N . THR A 1 189 ? 2.829 2.832 16.800 1.00 88.06 189 THR A N 1
ATOM 1342 C CA . THR A 1 189 ? 3.414 3.583 15.676 1.00 88.06 189 THR A CA 1
ATOM 1343 C C . THR A 1 189 ? 2.472 3.779 14.486 1.00 88.06 189 THR A C 1
ATOM 1345 O O . THR A 1 189 ? 2.695 4.682 13.686 1.00 88.06 189 THR A O 1
ATOM 1348 N N . GLY A 1 190 ? 1.461 2.921 14.323 1.00 88.94 190 GLY A N 1
ATOM 1349 C CA . GLY A 1 190 ? 0.652 2.830 13.107 1.00 88.94 190 GLY A CA 1
ATOM 1350 C C . GLY A 1 190 ? 1.428 2.356 11.872 1.00 88.94 190 GLY A C 1
ATOM 1351 O O . GLY A 1 190 ? 0.926 2.509 10.759 1.00 88.94 190 GLY A O 1
ATOM 1352 N N . GLN A 1 191 ? 2.650 1.829 12.038 1.00 90.06 191 GLN A N 1
ATOM 1353 C CA . GLN A 1 191 ? 3.519 1.483 10.917 1.00 90.06 191 GLN A CA 1
ATOM 1354 C C . GLN A 1 191 ? 3.067 0.196 10.222 1.00 90.06 191 GLN A C 1
ATOM 1356 O O . GLN A 1 191 ? 2.899 -0.861 10.837 1.00 90.06 191 GLN A O 1
ATOM 1361 N N . LEU A 1 192 ? 2.945 0.300 8.906 1.00 88.12 192 LEU A N 1
ATOM 1362 C CA . LEU A 1 192 ? 2.613 -0.770 7.987 1.00 88.12 192 LEU A CA 1
ATOM 1363 C C . LEU A 1 192 ? 3.733 -0.898 6.954 1.00 88.12 192 LEU A C 1
ATOM 1365 O O . LEU A 1 192 ? 4.296 0.101 6.513 1.00 88.12 192 LEU A O 1
ATOM 1369 N N . SER A 1 193 ? 4.020 -2.121 6.537 1.00 86.75 193 SER A N 1
ATOM 1370 C CA . SER A 1 193 ? 4.794 -2.404 5.334 1.00 86.75 193 SER A CA 1
ATOM 1371 C C . SER A 1 193 ? 3.872 -3.060 4.321 1.00 86.75 193 SER A C 1
ATOM 1373 O O . SER A 1 193 ? 3.000 -3.843 4.700 1.00 86.75 193 SER A O 1
ATOM 1375 N N . PHE A 1 194 ? 4.037 -2.736 3.047 1.00 77.88 194 PHE A N 1
ATOM 1376 C CA . PHE A 1 194 ? 3.269 -3.345 1.978 1.00 77.88 194 PHE A CA 1
ATOM 1377 C C . PHE A 1 194 ? 4.184 -3.903 0.900 1.00 77.88 194 PHE A C 1
ATOM 1379 O O . PHE A 1 194 ? 5.233 -3.339 0.599 1.00 77.88 194 PHE A O 1
ATOM 1386 N N . VAL A 1 195 ? 3.769 -5.025 0.330 1.00 77.69 195 VAL A N 1
ATOM 1387 C CA . VAL A 1 195 ? 4.458 -5.699 -0.767 1.00 77.69 195 VAL A CA 1
ATOM 1388 C C . VAL A 1 195 ? 3.488 -5.824 -1.927 1.00 77.69 195 VAL A C 1
ATOM 1390 O O . VAL A 1 195 ? 2.308 -6.101 -1.717 1.00 77.69 195 VAL A O 1
ATOM 1393 N N . ALA A 1 196 ? 3.994 -5.606 -3.133 1.00 72.94 196 ALA A N 1
ATOM 1394 C CA . ALA A 1 196 ? 3.332 -5.886 -4.390 1.00 72.94 196 ALA A CA 1
ATOM 1395 C C . ALA A 1 196 ? 4.073 -7.033 -5.084 1.00 72.94 196 ALA A C 1
ATOM 1397 O O . ALA A 1 196 ? 5.224 -6.865 -5.491 1.00 72.94 196 ALA A O 1
ATOM 1398 N N . ASP A 1 197 ? 3.418 -8.189 -5.198 1.00 67.00 197 ASP A N 1
ATOM 1399 C CA . ASP A 1 197 ? 4.045 -9.426 -5.686 1.00 67.00 197 ASP A CA 1
ATOM 1400 C C . ASP A 1 197 ? 4.208 -9.450 -7.213 1.00 67.00 197 ASP A C 1
ATOM 1402 O O . ASP A 1 197 ? 4.957 -10.265 -7.748 1.00 67.00 197 ASP A O 1
ATOM 1406 N N . SER A 1 198 ? 3.516 -8.554 -7.916 1.00 63.84 198 SER A N 1
ATOM 1407 C CA . SER A 1 198 ? 3.671 -8.338 -9.348 1.00 63.84 198 SER A CA 1
ATOM 1408 C C . SER A 1 198 ? 3.527 -6.864 -9.685 1.00 63.84 198 SER A C 1
ATOM 1410 O O . SER A 1 198 ? 2.747 -6.136 -9.067 1.00 63.84 198 SER A O 1
ATOM 1412 N N . PHE A 1 199 ? 4.250 -6.447 -10.711 1.00 63.28 199 PHE A N 1
ATOM 1413 C CA . PHE A 1 199 ? 4.137 -5.150 -11.345 1.00 63.28 199 PHE A CA 1
ATOM 1414 C C . PHE A 1 199 ? 4.482 -5.357 -12.813 1.00 63.28 199 PHE A C 1
ATOM 1416 O O . PHE A 1 199 ? 5.594 -5.752 -13.158 1.00 63.28 199 PHE A O 1
ATOM 1423 N N . THR A 1 200 ? 3.508 -5.095 -13.679 1.00 62.50 200 THR A N 1
ATOM 1424 C CA . THR A 1 200 ? 3.638 -5.294 -15.122 1.00 62.50 200 THR A CA 1
ATOM 1425 C C . THR A 1 200 ? 3.597 -3.939 -15.820 1.00 62.50 200 THR A C 1
ATOM 1427 O O . THR A 1 200 ? 2.604 -3.229 -15.676 1.00 62.50 200 THR A O 1
ATOM 1430 N N . PRO A 1 201 ? 4.627 -3.551 -16.587 1.00 55.81 201 PRO A N 1
ATOM 1431 C CA . PRO A 1 201 ? 4.579 -2.328 -17.372 1.00 55.81 201 PRO A CA 1
ATOM 1432 C C . PRO A 1 201 ? 3.616 -2.497 -18.561 1.00 55.81 201 PRO A C 1
ATOM 1434 O O . PRO A 1 201 ? 3.685 -3.496 -19.281 1.00 55.81 201 PRO A O 1
ATOM 1437 N N . VAL A 1 202 ? 2.725 -1.527 -18.801 1.00 54.25 202 VAL A N 1
ATOM 1438 C CA . VAL A 1 202 ? 1.865 -1.534 -20.004 1.00 54.25 202 VAL A CA 1
ATOM 1439 C C . VAL A 1 202 ? 2.544 -0.801 -21.152 1.00 54.25 202 VAL A C 1
ATOM 1441 O O . VAL A 1 202 ? 3.347 0.111 -20.962 1.00 54.25 202 VAL A O 1
ATOM 1444 N N . ALA A 1 203 ? 2.229 -1.267 -22.358 1.00 50.62 203 ALA A N 1
ATOM 1445 C CA . ALA A 1 203 ? 2.814 -0.845 -23.617 1.00 50.62 203 ALA A CA 1
ATOM 1446 C C . ALA A 1 203 ? 2.821 0.687 -23.817 1.00 50.62 203 ALA A C 1
ATOM 1448 O O . ALA A 1 203 ? 1.894 1.362 -23.389 1.00 50.62 203 ALA A O 1
ATOM 1449 N N . PRO A 1 204 ? 3.765 1.239 -24.607 1.00 48.16 204 PRO A N 1
ATOM 1450 C CA . PRO A 1 204 ? 3.890 2.682 -24.874 1.00 48.16 204 PRO A CA 1
ATOM 1451 C C . PRO A 1 204 ? 2.640 3.394 -25.428 1.00 48.16 204 PRO A C 1
ATOM 1453 O O . PRO A 1 204 ? 2.599 4.621 -25.470 1.00 48.16 204 PRO A O 1
ATOM 1456 N N . SER A 1 205 ? 1.654 2.641 -25.924 1.00 54.72 205 SER A N 1
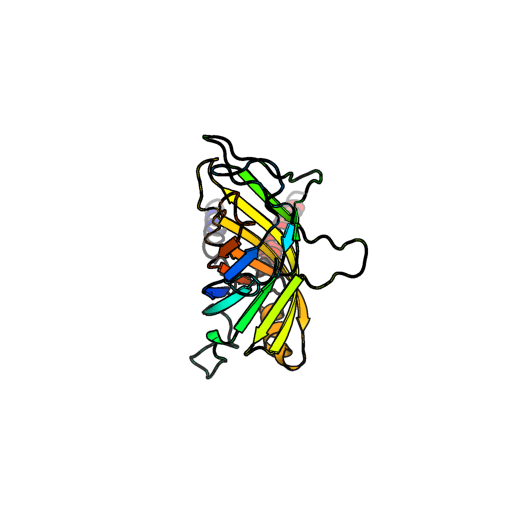ATOM 1457 C CA . SER A 1 205 ? 0.386 3.145 -26.464 1.00 54.72 205 SER A CA 1
ATOM 1458 C C . SER A 1 205 ? -0.728 3.298 -25.424 1.00 54.72 205 SER A C 1
ATOM 1460 O O . SER A 1 205 ? -1.794 3.797 -25.773 1.00 54.72 205 SER A O 1
ATOM 1462 N N . ASP A 1 206 ? -0.505 2.847 -24.192 1.00 55.91 206 ASP A N 1
ATOM 1463 C CA . ASP A 1 206 ? -1.457 2.881 -23.086 1.00 55.91 206 ASP A CA 1
ATOM 1464 C C . ASP A 1 206 ? -0.708 3.400 -21.844 1.00 55.91 206 ASP A C 1
ATOM 1466 O O . ASP A 1 206 ? 0.325 2.826 -21.494 1.00 55.91 206 ASP A O 1
ATOM 1470 N N . PRO A 1 207 ? -1.110 4.520 -21.214 1.00 52.19 207 PRO A N 1
ATOM 1471 C CA . PRO A 1 207 ? -0.487 4.965 -19.969 1.00 52.19 207 PRO A CA 1
ATOM 1472 C C . PRO A 1 207 ? -0.495 3.807 -18.960 1.00 52.19 207 PRO A C 1
ATOM 1474 O O . PRO A 1 207 ? -1.557 3.360 -18.544 1.00 52.19 207 PRO A O 1
ATOM 1477 N N . GLY A 1 208 ? 0.694 3.289 -18.626 1.00 51.84 208 GLY A N 1
ATOM 1478 C CA . GLY A 1 208 ? 0.908 2.107 -17.784 1.00 51.84 208 GLY A CA 1
ATOM 1479 C C . GLY A 1 208 ? -0.128 1.910 -16.681 1.00 51.84 208 GLY A C 1
ATOM 1480 O O . GLY A 1 208 ? -0.263 2.785 -15.831 1.00 51.84 208 GLY A O 1
ATOM 1481 N N . THR A 1 209 ? -0.826 0.773 -16.671 1.00 54.91 209 THR A N 1
ATOM 1482 C CA . THR A 1 209 ? -1.521 0.251 -15.482 1.00 54.91 209 THR A CA 1
ATOM 1483 C C . THR A 1 209 ? -0.549 -0.609 -14.683 1.00 54.91 209 THR A C 1
ATOM 1485 O O . THR A 1 209 ? 0.262 -1.322 -15.269 1.00 54.91 209 THR A O 1
ATOM 1488 N N . PHE A 1 210 ? -0.623 -0.576 -13.355 1.00 57.09 210 PHE A N 1
ATOM 1489 C CA . PHE A 1 210 ? 0.106 -1.528 -12.527 1.00 57.09 210 PHE A CA 1
ATOM 1490 C C . PHE A 1 210 ? -0.891 -2.450 -11.831 1.00 57.09 210 PHE A C 1
ATOM 1492 O O . PHE A 1 210 ? -1.820 -1.999 -11.167 1.00 57.09 210 PHE A O 1
ATOM 1499 N N . GLY A 1 211 ? -0.716 -3.759 -11.975 1.00 53.84 211 GLY A N 1
ATOM 1500 C CA . GLY A 1 211 ? -1.515 -4.759 -11.268 1.00 53.84 211 GLY A CA 1
ATOM 1501 C C . GLY A 1 211 ? -0.686 -5.430 -10.184 1.00 53.84 211 GLY A C 1
ATOM 1502 O O . GLY A 1 211 ? 0.350 -6.002 -10.507 1.00 53.84 211 GLY A O 1
ATOM 1503 N N . SER A 1 212 ? -1.143 -5.391 -8.933 1.00 53.91 212 SER A N 1
ATOM 1504 C CA . SER A 1 212 ? -0.506 -6.067 -7.804 1.00 53.91 212 SER A CA 1
ATOM 1505 C C . SER A 1 212 ? -1.482 -7.018 -7.107 1.00 53.91 212 SER A C 1
ATOM 1507 O O . SER A 1 212 ? -2.625 -6.690 -6.805 1.00 53.91 212 SER A O 1
ATOM 1509 N N . THR A 1 213 ? -1.048 -8.231 -6.797 1.00 60.78 213 THR A N 1
ATOM 1510 C CA . THR A 1 213 ? -1.569 -8.939 -5.623 1.00 60.78 213 THR A CA 1
ATOM 1511 C C . THR A 1 213 ? -0.591 -8.637 -4.507 1.00 60.78 213 THR A C 1
ATOM 1513 O O . THR A 1 213 ? 0.603 -8.868 -4.673 1.00 60.78 213 THR A O 1
ATOM 1516 N N . GLY A 1 214 ? -1.060 -8.019 -3.430 1.00 67.31 214 GLY A N 1
ATOM 1517 C CA . GLY A 1 214 ? -0.170 -7.478 -2.414 1.00 67.31 214 GLY A CA 1
ATOM 1518 C C . GLY A 1 214 ? -0.536 -7.921 -1.014 1.00 67.31 214 GLY A C 1
ATOM 1519 O O . GLY A 1 214 ? -1.638 -8.407 -0.754 1.00 67.31 214 GLY A O 1
ATOM 1520 N N . SER A 1 215 ? 0.388 -7.713 -0.086 1.00 78.62 215 SER A N 1
ATOM 1521 C CA . SER A 1 215 ? 0.135 -7.897 1.340 1.00 78.62 215 SER A CA 1
ATOM 1522 C C . SER A 1 215 ? 0.462 -6.628 2.105 1.00 78.62 215 SER A C 1
ATOM 1524 O O . SER A 1 215 ? 1.366 -5.888 1.730 1.00 78.62 215 SER A O 1
ATOM 1526 N N . ILE A 1 216 ? -0.279 -6.380 3.182 1.00 80.88 216 ILE A N 1
ATOM 1527 C CA . ILE A 1 216 ? 0.039 -5.355 4.172 1.00 80.88 216 ILE A CA 1
ATOM 1528 C C . ILE A 1 216 ? 0.358 -6.075 5.470 1.00 80.88 216 ILE A C 1
ATOM 1530 O O . ILE A 1 216 ? -0.434 -6.886 5.943 1.00 80.88 216 ILE A O 1
ATOM 1534 N N . THR A 1 217 ? 1.514 -5.775 6.044 1.00 84.88 217 THR A N 1
ATOM 1535 C CA . THR A 1 217 ? 1.981 -6.331 7.311 1.00 84.88 217 THR A CA 1
ATOM 1536 C C . THR A 1 217 ? 2.171 -5.202 8.308 1.00 84.88 217 THR A C 1
ATOM 1538 O O . THR A 1 217 ? 2.833 -4.208 8.015 1.00 84.88 217 THR A O 1
ATOM 1541 N N . VAL A 1 218 ? 1.606 -5.347 9.501 1.00 84.00 218 VAL A N 1
ATOM 1542 C CA . VAL A 1 218 ? 1.877 -4.441 10.614 1.00 84.00 218 VAL A CA 1
ATOM 1543 C C . VAL A 1 218 ? 3.301 -4.681 11.078 1.00 84.00 218 VAL A C 1
ATOM 1545 O O . VAL A 1 218 ? 3.657 -5.819 11.376 1.00 84.00 218 VAL A O 1
ATOM 1548 N N . VAL A 1 219 ? 4.113 -3.627 11.139 1.00 81.50 219 VAL A N 1
ATOM 1549 C CA . VAL A 1 219 ? 5.511 -3.725 11.567 1.00 81.50 219 VAL A CA 1
ATOM 1550 C C . VAL A 1 219 ? 5.546 -3.645 13.091 1.00 81.50 219 VAL A C 1
ATOM 1552 O O . VAL A 1 219 ? 5.323 -2.564 13.643 1.00 81.50 219 VAL A O 1
ATOM 1555 N N . PRO A 1 220 ? 5.822 -4.749 13.809 1.00 74.94 220 PRO A N 1
ATOM 1556 C CA . PRO A 1 220 ? 6.024 -4.669 15.244 1.00 74.94 220 PRO A CA 1
ATOM 1557 C C . PRO A 1 220 ? 7.363 -3.967 15.469 1.00 74.94 220 PRO A C 1
ATOM 1559 O O . PRO A 1 220 ? 8.363 -4.331 14.840 1.00 74.94 220 PRO A O 1
ATOM 1562 N N . GLU A 1 221 ? 7.433 -2.991 16.378 1.00 60.94 221 GLU A N 1
ATOM 1563 C CA . GLU A 1 221 ? 8.746 -2.530 16.829 1.00 60.94 221 GLU A CA 1
ATOM 1564 C C . GLU A 1 221 ? 9.563 -3.735 17.326 1.00 60.94 221 GLU A C 1
ATOM 1566 O O . GLU A 1 221 ? 8.982 -4.674 17.892 1.00 60.94 221 GLU A O 1
ATOM 1571 N N . PRO A 1 222 ? 10.900 -3.747 17.139 1.00 54.91 222 PRO A N 1
ATOM 1572 C CA . PRO A 1 222 ? 11.750 -4.773 17.718 1.00 54.91 222 PRO A CA 1
ATOM 1573 C C . PRO A 1 222 ? 11.423 -4.865 19.202 1.00 54.91 222 PRO A C 1
ATOM 1575 O O . PRO A 1 222 ? 11.718 -3.939 19.959 1.00 54.91 222 PRO A O 1
ATOM 1578 N N . SER A 1 223 ? 10.733 -5.954 19.567 1.00 47.34 223 SER A N 1
ATOM 1579 C CA . SER A 1 223 ? 10.031 -6.056 20.843 1.00 47.34 223 SER A CA 1
ATOM 1580 C C . SER A 1 223 ? 10.931 -5.590 21.975 1.00 47.34 223 SER A C 1
ATOM 1582 O O . SER A 1 223 ? 12.138 -5.827 21.957 1.00 47.34 223 SER A O 1
ATOM 1584 N N . THR A 1 224 ? 10.359 -4.959 22.992 1.00 46.06 224 THR A N 1
ATOM 1585 C CA . THR A 1 224 ? 11.038 -4.482 24.204 1.00 46.06 224 THR A CA 1
ATOM 1586 C C . THR A 1 224 ? 12.050 -5.487 24.783 1.00 46.06 224 THR A C 1
ATOM 1588 O O . THR A 1 224 ? 12.987 -5.087 25.464 1.00 46.06 224 THR A O 1
ATOM 1591 N N . MET A 1 225 ? 11.926 -6.783 24.469 1.00 43.59 225 MET A N 1
ATOM 1592 C CA . MET A 1 225 ? 12.944 -7.819 24.663 1.00 43.59 225 MET A CA 1
ATOM 1593 C C . MET A 1 225 ? 14.307 -7.488 24.030 1.00 43.59 225 MET A C 1
ATOM 1595 O O . MET A 1 225 ? 15.305 -7.594 24.726 1.00 43.59 225 MET A O 1
ATOM 1599 N N . ALA A 1 226 ? 14.400 -7.051 22.771 1.00 48.72 226 ALA A N 1
ATOM 1600 C CA . ALA A 1 226 ? 15.655 -6.633 22.137 1.00 48.72 226 ALA A CA 1
ATOM 1601 C C . ALA A 1 226 ? 16.294 -5.436 22.866 1.00 48.72 226 ALA A C 1
ATOM 1603 O O . ALA A 1 226 ? 17.502 -5.434 23.114 1.00 48.72 226 ALA A O 1
ATOM 1604 N N . ALA A 1 227 ? 15.482 -4.468 23.304 1.00 50.28 227 ALA A N 1
ATOM 1605 C CA . ALA A 1 227 ? 15.934 -3.349 24.132 1.00 50.28 227 ALA A CA 1
ATOM 1606 C C . ALA A 1 227 ? 16.357 -3.796 25.548 1.00 50.28 227 ALA A C 1
ATOM 1608 O O . ALA A 1 227 ? 17.381 -3.344 26.055 1.00 50.28 227 ALA A O 1
ATOM 1609 N N . LEU A 1 228 ? 15.636 -4.734 26.171 1.00 52.34 228 LEU A N 1
ATOM 1610 C CA . LEU A 1 228 ? 15.964 -5.342 27.468 1.00 52.34 228 LEU A CA 1
ATOM 1611 C C . LEU A 1 228 ? 17.234 -6.199 27.394 1.00 52.34 228 LEU A C 1
ATOM 1613 O O . LEU A 1 228 ? 18.059 -6.151 28.308 1.00 52.34 228 LEU A O 1
ATOM 1617 N N . PHE A 1 229 ? 17.439 -6.950 26.312 1.00 55.31 229 PHE A N 1
ATOM 1618 C CA . PHE A 1 229 ? 18.652 -7.728 26.057 1.00 55.31 229 PHE A CA 1
ATOM 1619 C C . PHE A 1 229 ? 19.842 -6.815 25.734 1.00 55.31 229 PHE A C 1
ATOM 1621 O O . PHE A 1 229 ? 20.935 -7.031 26.257 1.00 55.31 229 PHE A O 1
ATOM 1628 N N . GLY A 1 230 ? 19.627 -5.730 24.985 1.00 50.97 230 GLY A N 1
ATOM 1629 C CA . GLY A 1 230 ? 20.620 -4.671 24.788 1.00 50.97 230 GLY A CA 1
ATOM 1630 C C . GLY A 1 230 ? 21.007 -3.976 26.100 1.00 50.97 230 GLY A C 1
ATOM 1631 O O . GLY A 1 230 ? 22.190 -3.858 26.423 1.00 50.97 230 GLY A O 1
ATOM 1632 N N . ALA A 1 231 ? 20.024 -3.590 26.917 1.00 54.69 231 ALA A N 1
ATOM 1633 C CA . ALA A 1 231 ? 20.240 -2.943 28.210 1.00 54.69 231 ALA A CA 1
ATOM 1634 C C . ALA A 1 231 ? 20.909 -3.876 29.234 1.00 54.69 231 ALA A C 1
ATOM 1636 O O . ALA A 1 231 ? 21.800 -3.457 29.975 1.00 54.69 231 ALA A O 1
ATOM 1637 N N . SER A 1 232 ? 20.549 -5.161 29.257 1.00 54.34 232 SER A N 1
ATOM 1638 C CA . SER A 1 232 ? 21.188 -6.150 30.135 1.00 54.34 232 SER A CA 1
ATOM 1639 C C . SER A 1 232 ? 22.606 -6.510 29.675 1.00 54.34 232 SER A C 1
ATOM 1641 O O . SER A 1 232 ? 23.495 -6.651 30.520 1.00 54.34 232 SER A O 1
ATOM 1643 N N . ALA A 1 233 ? 22.884 -6.543 28.367 1.00 53.25 233 ALA A N 1
ATOM 1644 C CA . ALA A 1 233 ? 24.245 -6.657 27.839 1.00 53.25 233 ALA A CA 1
ATOM 1645 C C . ALA A 1 233 ? 25.125 -5.450 28.232 1.00 53.25 233 ALA A C 1
ATOM 1647 O O . ALA A 1 233 ? 26.286 -5.626 28.631 1.00 53.25 233 ALA A O 1
ATOM 1648 N N . LEU A 1 234 ? 24.564 -4.235 28.210 1.00 55.53 234 LEU A N 1
ATOM 1649 C CA . LEU A 1 234 ? 25.215 -3.013 28.705 1.00 55.53 234 LEU A CA 1
ATOM 1650 C C . LEU A 1 234 ? 25.435 -3.042 30.232 1.00 55.53 234 LEU A C 1
ATOM 1652 O O . LEU A 1 234 ? 26.512 -2.693 30.719 1.00 55.53 234 LEU A O 1
ATOM 1656 N N . GLY A 1 235 ? 24.468 -3.543 31.004 1.00 52.84 235 GLY A N 1
ATOM 1657 C CA . GLY A 1 235 ? 24.601 -3.731 32.454 1.00 52.84 235 GLY A CA 1
ATOM 1658 C C . GLY A 1 235 ? 25.707 -4.725 32.835 1.00 52.84 235 GLY A C 1
ATOM 1659 O O . GLY A 1 235 ? 26.535 -4.448 33.708 1.00 52.84 235 GLY A O 1
ATOM 1660 N N . ILE A 1 236 ? 25.795 -5.863 32.138 1.00 57.12 236 ILE A N 1
ATOM 1661 C CA . ILE A 1 236 ? 26.829 -6.888 32.371 1.00 57.12 236 ILE A CA 1
ATOM 1662 C C . ILE A 1 236 ? 28.226 -6.360 32.012 1.00 57.12 236 ILE A C 1
ATOM 1664 O O . ILE A 1 236 ? 29.205 -6.661 32.708 1.00 57.12 236 ILE A O 1
ATOM 1668 N N . THR A 1 237 ? 28.345 -5.548 30.960 1.00 55.81 237 THR A N 1
ATOM 1669 C CA . THR A 1 237 ? 29.621 -4.918 30.587 1.00 55.81 237 THR A CA 1
ATOM 1670 C C . THR A 1 237 ? 30.054 -3.849 31.593 1.00 55.81 237 THR A C 1
ATOM 1672 O O . THR A 1 237 ? 31.232 -3.821 31.961 1.00 55.81 237 THR A O 1
ATOM 1675 N N . PHE A 1 238 ? 29.129 -3.058 32.148 1.00 52.66 238 PHE A N 1
ATOM 1676 C CA . PHE A 1 238 ? 29.431 -2.098 33.220 1.00 52.66 238 PHE A CA 1
ATOM 1677 C C . PHE A 1 238 ? 29.891 -2.772 34.523 1.00 52.66 238 PHE A C 1
ATOM 1679 O O . PHE A 1 238 ? 30.894 -2.363 35.117 1.00 52.66 238 PHE A O 1
ATOM 1686 N N . ILE A 1 239 ? 29.223 -3.852 34.944 1.00 54.62 239 ILE A N 1
ATOM 1687 C CA . ILE A 1 239 ? 29.597 -4.620 36.147 1.00 54.62 239 ILE A CA 1
ATOM 1688 C C . ILE A 1 239 ? 30.983 -5.265 35.980 1.00 54.62 239 ILE A C 1
ATOM 1690 O O . ILE A 1 239 ? 31.786 -5.285 36.916 1.00 54.62 239 ILE A O 1
ATOM 1694 N N . ARG A 1 240 ? 31.313 -5.748 34.774 1.00 49.09 240 ARG A N 1
ATOM 1695 C CA . ARG A 1 240 ? 32.653 -6.275 34.462 1.00 49.09 240 ARG A CA 1
ATOM 1696 C C . ARG A 1 240 ? 33.740 -5.204 34.501 1.00 49.09 240 ARG A C 1
ATOM 1698 O O . ARG A 1 240 ? 34.859 -5.517 34.902 1.00 49.09 240 ARG A O 1
ATOM 1705 N N . ARG A 1 241 ? 33.427 -3.967 34.108 1.00 47.94 241 ARG A N 1
ATOM 1706 C CA . ARG A 1 241 ? 34.380 -2.848 34.117 1.00 47.94 241 ARG A CA 1
ATOM 1707 C C . ARG A 1 241 ? 34.702 -2.387 35.544 1.00 47.94 241 ARG A C 1
ATOM 1709 O O . ARG A 1 241 ? 35.864 -2.147 35.838 1.00 47.94 241 ARG A O 1
ATOM 1716 N N . ARG A 1 242 ? 33.715 -2.384 36.451 1.00 50.28 242 ARG A N 1
ATOM 1717 C CA . ARG A 1 242 ? 33.915 -2.066 37.883 1.00 50.28 242 ARG A CA 1
ATOM 1718 C C . ARG A 1 242 ? 34.709 -3.111 38.670 1.00 50.28 242 ARG A C 1
ATOM 1720 O O . ARG A 1 242 ? 35.306 -2.759 39.670 1.00 50.28 242 ARG A O 1
ATOM 1727 N N . ARG A 1 243 ? 34.736 -4.377 38.243 1.00 47.16 243 ARG A N 1
ATOM 1728 C CA . ARG A 1 243 ? 35.528 -5.436 38.908 1.00 47.16 243 ARG A CA 1
ATOM 1729 C C . ARG A 1 243 ? 37.010 -5.463 38.510 1.00 47.16 243 ARG A C 1
ATOM 1731 O O . ARG A 1 243 ? 37.754 -6.273 39.051 1.00 47.16 243 ARG A O 1
ATOM 1738 N N . LYS A 1 244 ? 37.418 -4.657 37.526 1.00 47.91 244 LYS A N 1
ATOM 1739 C CA . LYS A 1 244 ? 38.806 -4.566 37.039 1.00 47.91 244 LYS A CA 1
ATOM 1740 C C . LYS A 1 244 ? 39.513 -3.266 37.442 1.00 47.91 244 LYS A C 1
ATOM 1742 O O . LYS A 1 244 ? 40.646 -3.065 37.016 1.00 47.91 244 LYS A O 1
ATOM 1747 N N . SER A 1 245 ? 38.846 -2.407 38.209 1.00 44.75 245 SER A N 1
ATOM 1748 C CA . SER A 1 245 ? 39.423 -1.217 38.835 1.00 44.75 245 SER A CA 1
ATOM 1749 C C . SER A 1 245 ? 39.463 -1.413 40.340 1.00 44.75 245 SER A C 1
ATOM 1751 O O . SER A 1 245 ? 40.305 -0.732 40.955 1.00 44.75 245 SER A O 1
#

Sequence (245 aa):
MKLLLRLACASAALTAISASGASIIYNNGVTNTSNASGPAWVAGSNMFLNIIDDYGGSPLGPSGGSGASQNGFDLFDPGGGGLDITLLSWTLGSMTLYEGPGTATLSPGPATPGFEDYRYDDNGGLAPTNLTFFYNGAEWASGYVTRFVTEVANSADIDATGAGDAIITTNTPAGLAFFNEVMTLSSGTGQLSFVADSFTPVAPSDPGTFGSTGSITVVPEPSTMAALFGASALGITFIRRRRKS

Organism: NCBI:txid3080537

InterPro domains:
  IPR013424 PEP-CTERM protein-sorting domain [PF07589] (219-242)
  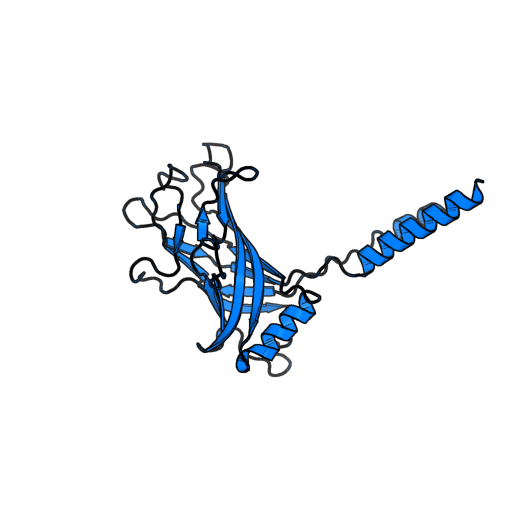IPR013424 PEP-CTERM protein-sorting domain [TIGR02595] (219-244)

pLDDT: mean 71.21, std 18.35, range [30.12, 96.81]

Foldseek 3Di:
DVPVVVVVVVVVVPPPPVPFFKKWWFDWQWQAFADQPAPQAAPRTHDGFKGAQDDPPPPSDGGKTATDDIGPDPQQDPVPPHDPSRQKMKHFHMWGFDCDPDDHFAGFAQQAKTKTKTAQDCVPDDRDFGMFMDGNNHTFWTWHWGIKMWMARGRHGQWIKMKTKIAIDDGDPVNPSVQVSLCVSQVNGSIKMKIFRGFGFDDPVGRGIGIGRMMIGRHHDPPCVVVVVVVVVVVVVVVVVVVVD